Protein AF-A0AAW1LCF8-F1 (afdb_monomer_lite)

InterPro domains:
  IPR001574 Ribosome-inactivating protein [PF00161] (67-247)
  IPR001574 Ribosome-inactivating protein [PTHR33453] (48-246)
  IPR016138 Ribosome-inactivating protein, subdomain 1 [G3DSA:3.40.420.10] (56-232)
  IPR017988 Ribosome-inactivating protein conserved site [PS00275] (223-239)
  IPR017989 Ribosome-inactivating protein type 1/2 [PR00396] (69-82)
  IPR017989 Ribosome-inactivating protein type 1/2 [PR00396] (117-132)
  IPR017989 Ribosome-inactivating protein type 1/2 [PR00396] (188-202)
  IPR017989 Ribosome-inactivating protein type 1/2 [PR00396] (219-239)
  IPR036041 Ribosome-inactivating protein superfamily [SSF56371] (57-246)

Organism: Saponaria officinalis (NCBI:txid3572)

Structure (mmCIF, N/CA/C/O backbone):
data_AF-A0AAW1LCF8-F1
#
_entry.id   AF-A0AAW1LCF8-F1
#
loop_
_atom_site.group_PDB
_atom_site.id
_atom_site.type_symbol
_atom_site.label_atom_id
_atom_site.label_alt_id
_atom_site.label_comp_id
_atom_site.label_asym_id
_atom_site.label_entity_id
_atom_site.label_seq_id
_atom_site.pdbx_PDB_ins_code
_atom_site.Cartn_x
_atom_site.Cartn_y
_atom_site.Cartn_z
_atom_site.occupancy
_atom_site.B_iso_or_equiv
_atom_site.auth_seq_id
_atom_site.auth_comp_id
_atom_site.auth_asym_id
_atom_site.auth_atom_id
_atom_site.pdbx_PDB_model_num
ATOM 1 N N . MET A 1 1 ? 13.953 27.941 -2.186 1.00 34.72 1 MET A N 1
ATOM 2 C CA . MET A 1 1 ? 13.355 28.552 -3.386 1.00 34.72 1 MET A CA 1
ATOM 3 C C . MET A 1 1 ? 14.442 28.603 -4.447 1.00 34.72 1 MET A C 1
ATOM 5 O O . MET A 1 1 ? 15.554 28.959 -4.098 1.00 34.72 1 MET A O 1
ATOM 9 N N . GLU A 1 2 ? 14.108 28.145 -5.653 1.00 36.25 2 GLU A N 1
ATOM 10 C CA . GLU A 1 2 ? 14.824 28.312 -6.932 1.00 36.25 2 GLU A CA 1
ATOM 11 C C . GLU A 1 2 ? 16.287 27.862 -7.072 1.00 36.25 2 GLU A C 1
ATOM 13 O O . GLU A 1 2 ? 17.219 28.456 -6.551 1.00 36.25 2 GLU A O 1
ATOM 18 N N . SER A 1 3 ? 16.491 26.846 -7.917 1.00 35.66 3 SER A N 1
ATOM 19 C CA . SER A 1 3 ? 17.240 26.993 -9.177 1.00 35.66 3 SER A CA 1
ATOM 20 C C . SER A 1 3 ? 17.604 25.608 -9.706 1.00 35.66 3 SER A C 1
ATOM 22 O O . SER A 1 3 ? 18.525 24.966 -9.206 1.00 35.66 3 SER A O 1
ATOM 24 N N . ARG A 1 4 ? 16.853 25.123 -10.704 1.00 34.75 4 ARG A N 1
ATOM 25 C CA . ARG A 1 4 ? 17.293 24.067 -11.641 1.00 34.75 4 ARG A CA 1
ATOM 26 C C . ARG A 1 4 ? 16.387 23.996 -12.881 1.00 34.75 4 ARG A C 1
ATOM 28 O O . ARG A 1 4 ? 16.064 22.920 -13.371 1.00 34.75 4 ARG A O 1
ATOM 35 N N . THR A 1 5 ? 15.998 25.157 -13.411 1.00 36.03 5 THR A N 1
ATOM 36 C CA . THR A 1 5 ? 15.117 25.266 -14.593 1.00 36.03 5 THR A CA 1
ATOM 37 C C . THR A 1 5 ? 15.725 26.037 -15.767 1.00 36.03 5 THR A C 1
ATOM 39 O O . THR A 1 5 ? 15.047 26.222 -16.769 1.00 36.03 5 THR A O 1
ATOM 42 N N . HIS A 1 6 ? 17.008 26.419 -15.723 1.00 38.53 6 HIS A N 1
ATOM 43 C CA . HIS A 1 6 ? 17.612 27.238 -16.790 1.00 38.53 6 HIS A CA 1
ATOM 44 C C . HIS A 1 6 ? 18.503 26.517 -17.812 1.00 38.53 6 HIS A C 1
ATOM 46 O O . HIS A 1 6 ? 18.930 27.145 -18.773 1.00 38.53 6 HIS A O 1
ATOM 52 N N . TYR A 1 7 ? 18.724 25.203 -17.709 1.00 32.91 7 TYR A N 1
ATOM 53 C CA . TYR A 1 7 ? 19.622 24.514 -18.655 1.00 32.91 7 TYR A CA 1
ATOM 54 C C . TYR A 1 7 ? 18.955 23.929 -19.909 1.00 32.91 7 TYR A C 1
ATOM 56 O O . TYR A 1 7 ? 19.660 23.570 -20.847 1.00 32.91 7 TYR A O 1
ATOM 64 N N . LYS A 1 8 ? 17.617 23.848 -19.980 1.00 37.47 8 LYS A N 1
ATOM 65 C CA . LYS A 1 8 ? 16.932 23.222 -21.132 1.00 37.47 8 LYS A CA 1
ATOM 66 C C . LYS A 1 8 ? 16.503 24.194 -22.235 1.00 37.47 8 LYS A C 1
ATOM 68 O O . LYS A 1 8 ? 16.386 23.766 -23.376 1.00 37.47 8 LYS A O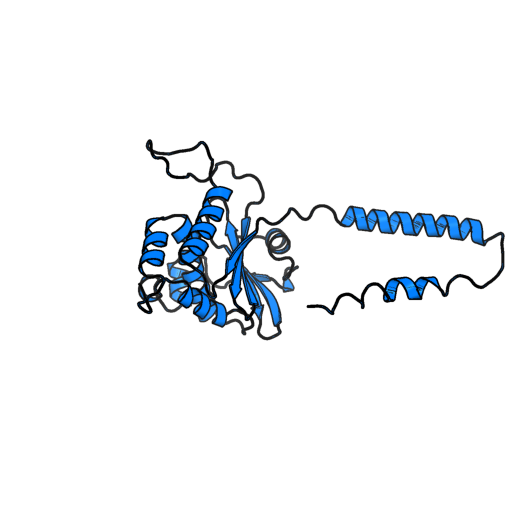 1
ATOM 73 N N . SER A 1 9 ? 16.357 25.488 -21.943 1.00 34.25 9 SER A N 1
ATOM 74 C CA . SER A 1 9 ? 15.994 26.483 -22.968 1.00 34.25 9 SER A CA 1
ATOM 75 C C . SER A 1 9 ? 17.192 27.045 -23.738 1.00 34.25 9 SER A C 1
ATOM 77 O O . SER A 1 9 ? 17.020 27.510 -24.859 1.00 34.25 9 SER A O 1
ATOM 79 N N . LEU A 1 10 ? 18.415 26.969 -23.195 1.00 32.44 10 LEU A N 1
ATOM 80 C CA . LEU A 1 10 ? 19.597 27.508 -23.883 1.00 32.44 10 LEU A CA 1
ATOM 81 C C . LEU A 1 10 ? 20.071 26.632 -25.053 1.00 32.44 10 LEU A C 1
ATOM 83 O O . LEU A 1 10 ? 20.583 27.155 -26.038 1.00 32.44 10 LEU A O 1
ATOM 87 N N . VAL A 1 11 ? 19.862 25.313 -24.986 1.00 35.50 11 VAL A N 1
ATOM 88 C CA . VAL A 1 11 ? 20.306 24.386 -26.044 1.00 35.50 11 VAL A CA 1
ATOM 89 C C . VAL A 1 11 ? 19.479 24.553 -27.326 1.00 35.50 11 VAL A C 1
ATOM 91 O O . VAL A 1 11 ? 19.993 24.336 -28.419 1.00 35.50 11 VAL A O 1
ATOM 94 N N . LEU A 1 12 ? 18.226 25.010 -27.213 1.00 35.22 12 LEU A N 1
ATOM 95 C CA . LEU A 1 12 ? 17.347 25.209 -28.367 1.00 35.22 12 LEU A CA 1
ATOM 96 C C . LEU A 1 12 ? 17.624 26.528 -29.112 1.00 35.22 12 LEU A C 1
ATOM 98 O O . LEU A 1 12 ? 17.416 26.600 -30.317 1.00 35.22 12 LEU A O 1
ATOM 102 N N . ILE A 1 13 ? 18.119 27.558 -28.417 1.00 39.41 13 ILE A N 1
ATOM 103 C CA . ILE A 1 13 ? 18.349 28.888 -29.009 1.00 39.41 13 ILE A CA 1
ATOM 104 C C . ILE A 1 13 ? 19.701 28.952 -29.737 1.00 39.41 13 ILE A C 1
ATOM 106 O O . ILE A 1 13 ? 19.796 29.567 -30.796 1.00 39.41 13 ILE A O 1
ATOM 110 N N . VAL A 1 14 ? 20.739 28.270 -29.240 1.00 34.34 14 VAL A N 1
ATOM 111 C CA . VAL A 1 14 ? 22.087 28.335 -29.845 1.00 34.34 14 VAL A CA 1
ATOM 112 C C . VAL A 1 14 ? 22.156 27.640 -31.214 1.00 34.34 14 VAL A C 1
ATOM 114 O O . VAL A 1 14 ? 22.934 28.055 -32.070 1.00 34.34 14 VAL A O 1
ATOM 117 N N . PHE A 1 15 ? 21.296 26.652 -31.481 1.00 33.31 15 PHE A N 1
ATOM 118 C CA . PHE A 1 15 ? 21.225 26.007 -32.799 1.00 33.31 15 PHE A CA 1
ATOM 119 C C . PHE A 1 15 ? 20.578 26.878 -33.890 1.00 33.31 15 PHE A C 1
ATOM 121 O O . PHE A 1 15 ? 20.750 26.586 -35.072 1.00 33.31 15 PHE A O 1
ATOM 128 N N . PHE A 1 16 ? 19.880 27.961 -33.528 1.00 37.75 16 PHE A N 1
ATOM 129 C CA . PHE A 1 16 ? 19.205 28.830 -34.498 1.00 37.75 16 PHE A CA 1
ATOM 130 C C . PHE A 1 16 ? 20.120 29.899 -35.121 1.00 37.75 16 PHE A C 1
ATOM 132 O O . PHE A 1 16 ? 19.841 30.361 -36.225 1.00 37.75 16 PHE A O 1
ATOM 139 N N . THR A 1 17 ? 21.241 30.266 -34.488 1.00 35.31 17 THR A N 1
ATOM 140 C CA . THR A 1 17 ? 22.069 31.405 -34.943 1.00 35.31 17 THR A CA 1
ATOM 141 C C . THR A 1 17 ? 23.118 31.047 -36.008 1.00 35.31 17 THR A C 1
ATOM 143 O O . THR A 1 17 ? 23.741 31.937 -36.578 1.00 35.31 17 THR A O 1
ATOM 146 N N . GLN A 1 18 ? 23.334 29.763 -36.317 1.00 35.03 18 GLN A N 1
ATOM 147 C CA . GLN A 1 18 ? 24.397 29.325 -37.243 1.00 35.03 18 GLN A CA 1
ATOM 148 C C . GLN A 1 18 ? 23.935 29.050 -38.688 1.00 35.03 18 GLN A C 1
ATOM 150 O O . GLN A 1 18 ? 24.774 28.789 -39.543 1.00 35.03 18 GLN A O 1
ATOM 155 N N . ILE A 1 19 ? 22.636 29.132 -39.006 1.00 44.34 19 ILE A N 1
ATOM 156 C CA . ILE A 1 19 ? 22.115 28.700 -40.326 1.00 44.34 19 ILE A CA 1
ATOM 157 C C . ILE A 1 19 ? 21.830 29.872 -41.291 1.00 44.34 19 ILE A C 1
ATOM 159 O O . ILE A 1 19 ? 21.487 29.665 -42.453 1.00 44.34 19 ILE A O 1
ATOM 163 N N . THR A 1 20 ? 22.050 31.125 -40.890 1.00 43.91 20 THR A N 1
ATOM 164 C CA . THR A 1 20 ? 21.809 32.287 -41.766 1.00 43.91 20 THR A CA 1
ATOM 165 C C . THR A 1 20 ? 23.094 33.010 -42.141 1.00 43.91 20 THR A C 1
ATOM 167 O O . THR A 1 20 ? 23.250 34.193 -41.856 1.00 43.91 20 THR A O 1
ATOM 170 N N . ASN A 1 21 ? 24.026 32.331 -42.809 1.00 45.19 21 ASN A N 1
ATOM 171 C CA . ASN A 1 21 ? 24.973 33.056 -43.653 1.00 45.19 21 ASN A CA 1
ATOM 172 C C . ASN A 1 21 ? 25.496 32.177 -44.789 1.00 45.19 21 ASN A C 1
ATOM 174 O O . ASN A 1 21 ? 26.352 31.327 -44.577 1.00 45.19 21 ASN A O 1
ATOM 178 N N . THR A 1 22 ? 24.912 32.339 -45.977 1.00 41.34 22 THR A N 1
ATOM 179 C CA . THR A 1 22 ? 25.542 32.195 -47.305 1.00 41.34 22 THR A CA 1
ATOM 180 C C . THR A 1 22 ? 24.466 32.322 -48.390 1.00 41.34 22 THR A C 1
ATOM 182 O O . THR A 1 22 ? 23.328 31.853 -48.266 1.00 41.34 22 THR A O 1
ATOM 185 N N . SER A 1 23 ? 24.816 33.057 -49.436 1.00 42.66 23 SER A N 1
ATOM 186 C CA . SER A 1 23 ? 23.976 33.576 -50.511 1.00 42.66 23 SER A CA 1
ATOM 187 C C . SER A 1 23 ? 23.877 32.607 -51.697 1.00 42.66 23 SER A C 1
ATOM 189 O O . SER A 1 23 ? 24.881 32.286 -52.319 1.00 42.66 23 SER A O 1
ATOM 191 N N . ASN A 1 24 ? 22.654 32.178 -52.039 1.00 41.28 24 ASN A N 1
ATOM 192 C CA . ASN A 1 24 ? 22.223 31.855 -53.411 1.00 41.28 24 ASN A CA 1
ATOM 193 C C . ASN A 1 24 ? 20.694 31.642 -53.435 1.00 41.28 24 ASN A C 1
ATOM 195 O O . ASN A 1 24 ? 20.171 30.785 -52.726 1.00 41.28 24 ASN A O 1
ATOM 199 N N . LEU A 1 25 ? 19.962 32.477 -54.182 1.00 48.16 25 LEU A N 1
ATOM 200 C CA . LEU A 1 25 ? 18.546 32.797 -53.910 1.00 48.16 25 LEU A CA 1
ATOM 201 C C . LEU A 1 25 ? 17.488 31.987 -54.687 1.00 48.16 25 LEU A C 1
ATOM 203 O O . LEU A 1 25 ? 16.308 32.145 -54.396 1.00 48.16 25 LEU A O 1
ATOM 207 N N . GLN A 1 26 ? 17.846 31.102 -55.625 1.00 46.56 26 GLN A N 1
ATOM 208 C CA . GLN A 1 26 ? 16.837 30.347 -56.401 1.00 46.56 26 GLN A CA 1
ATOM 209 C C . GLN A 1 26 ? 16.721 28.854 -56.059 1.00 46.56 26 GLN A C 1
ATOM 211 O O . GLN A 1 26 ? 15.630 28.301 -56.157 1.00 46.56 26 GLN A O 1
ATOM 216 N N . SER A 1 27 ? 17.781 28.197 -55.580 1.00 45.06 27 SER A N 1
ATOM 217 C CA . SER A 1 27 ? 17.693 26.814 -55.075 1.00 45.06 27 SER A CA 1
ATOM 218 C C . SER A 1 27 ? 17.241 26.741 -53.612 1.00 45.06 27 SER A C 1
ATOM 220 O O . SER A 1 27 ? 16.731 25.706 -53.185 1.00 45.06 27 SER A O 1
ATOM 222 N N . LYS A 1 28 ? 17.379 27.844 -52.860 1.00 46.09 28 LYS A N 1
ATOM 223 C CA . LYS A 1 28 ? 16.976 27.955 -51.453 1.00 46.09 28 LYS A CA 1
ATOM 224 C C . LYS A 1 28 ? 15.475 27.815 -51.251 1.00 46.09 28 LYS A C 1
ATOM 226 O O . LYS A 1 28 ? 15.081 27.043 -50.392 1.00 46.09 28 LYS A O 1
ATOM 231 N N . SER A 1 29 ? 14.633 28.464 -52.061 1.00 50.59 29 SER A N 1
ATOM 232 C CA . SER A 1 29 ? 13.188 28.480 -51.784 1.00 50.59 29 SER A CA 1
ATOM 233 C C . SER A 1 29 ? 12.566 27.083 -51.859 1.00 50.59 29 SER A C 1
ATOM 235 O O . SER A 1 29 ? 11.801 26.699 -50.980 1.00 50.59 29 SER A O 1
ATOM 237 N N . LEU A 1 30 ? 12.945 26.268 -52.848 1.00 47.31 30 LEU A N 1
ATOM 238 C CA . LEU A 1 30 ? 12.391 24.923 -53.013 1.00 47.31 30 LEU A CA 1
ATOM 239 C C . LEU A 1 30 ? 12.916 23.946 -51.947 1.00 47.31 30 LEU A C 1
ATOM 241 O O . LEU A 1 30 ? 12.184 23.057 -51.513 1.00 47.31 30 LEU A O 1
ATOM 245 N N . PHE A 1 31 ? 14.165 24.129 -51.505 1.00 50.00 31 PHE A N 1
ATOM 246 C CA . PHE A 1 31 ? 14.778 23.339 -50.435 1.00 50.00 31 PHE A CA 1
ATOM 247 C C . PHE A 1 31 ? 14.236 23.728 -49.055 1.00 50.00 31 PHE A C 1
ATOM 249 O O . PHE A 1 31 ? 13.884 22.851 -48.273 1.00 50.00 31 PHE A O 1
ATOM 256 N N . GLU A 1 32 ? 14.089 25.024 -48.781 1.00 52.47 32 GLU A N 1
ATOM 257 C CA . GLU A 1 32 ? 13.536 25.572 -47.538 1.00 52.47 32 GLU A CA 1
ATOM 258 C C . GLU A 1 32 ? 12.056 25.209 -47.389 1.00 52.47 32 GLU A C 1
ATOM 260 O O . GLU A 1 32 ? 11.653 24.735 -46.331 1.00 52.47 32 GLU A O 1
ATOM 265 N N . THR A 1 33 ? 11.259 25.300 -48.459 1.00 53.50 33 THR A N 1
ATOM 266 C CA . THR A 1 33 ? 9.834 24.920 -48.409 1.00 53.50 33 THR A CA 1
ATOM 267 C C . THR A 1 33 ? 9.665 23.419 -48.158 1.00 53.50 33 THR A C 1
ATOM 269 O O . THR A 1 33 ? 8.842 23.009 -47.337 1.00 53.50 33 THR A O 1
ATOM 272 N N . LYS A 1 34 ? 10.484 22.578 -48.810 1.00 54.75 34 LYS A N 1
ATOM 273 C CA . LYS A 1 34 ? 10.492 21.131 -48.552 1.00 54.75 34 LYS A CA 1
ATOM 274 C C . LYS A 1 34 ? 10.959 20.830 -47.127 1.00 54.75 34 LYS A C 1
ATOM 276 O O . LYS A 1 34 ? 10.297 20.071 -46.432 1.00 54.75 34 LYS A O 1
ATOM 281 N N . MET A 1 35 ? 12.037 21.452 -46.657 1.00 54.94 35 MET A N 1
ATOM 282 C CA . MET A 1 35 ? 12.594 21.228 -45.319 1.00 54.94 35 MET A CA 1
ATOM 283 C C . MET A 1 35 ? 11.634 21.661 -44.200 1.00 54.94 35 MET A C 1
ATOM 285 O O . MET A 1 35 ? 11.446 20.913 -43.243 1.00 54.94 35 MET A O 1
ATOM 289 N N . VAL A 1 36 ? 10.957 22.806 -44.341 1.00 58.75 36 VAL A N 1
ATOM 290 C CA . VAL A 1 36 ? 9.914 23.263 -43.404 1.00 58.75 36 VAL A CA 1
ATOM 291 C C . VAL A 1 36 ? 8.723 22.302 -43.403 1.00 58.75 36 VAL A C 1
ATOM 293 O O . VAL A 1 36 ? 8.197 21.982 -42.338 1.00 58.75 36 VAL A O 1
ATOM 296 N N . SER A 1 37 ? 8.337 21.765 -44.564 1.00 65.62 37 SER A N 1
ATOM 297 C CA . SER A 1 37 ? 7.277 20.755 -44.660 1.00 65.62 37 SER A CA 1
ATOM 298 C C . SER A 1 37 ? 7.664 19.447 -43.952 1.00 65.62 37 SER A C 1
ATOM 300 O O . SER A 1 37 ? 6.885 18.936 -43.150 1.00 65.62 37 SER A O 1
ATOM 302 N N . TRP A 1 38 ? 8.898 18.962 -44.134 1.00 65.62 38 TRP A N 1
ATOM 303 C CA . TRP A 1 38 ? 9.416 17.772 -43.443 1.00 65.62 38 TRP A CA 1
ATOM 304 C C . TRP A 1 38 ? 9.521 17.959 -41.924 1.00 65.62 38 TRP A C 1
ATOM 306 O O . TRP A 1 38 ? 9.106 17.080 -41.172 1.00 65.62 38 TRP A O 1
ATOM 316 N N . ILE A 1 39 ? 10.011 19.111 -41.458 1.00 68.81 39 ILE A N 1
ATOM 317 C CA . ILE A 1 39 ? 10.073 19.437 -40.024 1.00 68.81 39 ILE A CA 1
ATOM 318 C C . ILE A 1 39 ? 8.663 19.493 -39.428 1.00 68.81 39 ILE A C 1
ATOM 320 O O . ILE A 1 39 ? 8.426 18.935 -38.359 1.00 68.81 39 ILE A O 1
ATOM 324 N N . THR A 1 40 ? 7.710 20.098 -40.140 1.00 64.75 40 THR A N 1
ATOM 325 C CA . THR A 1 40 ? 6.311 20.158 -39.698 1.00 64.75 40 THR A CA 1
ATOM 326 C C . THR A 1 40 ? 5.713 18.759 -39.599 1.00 64.75 40 THR A C 1
ATOM 328 O O . THR A 1 40 ? 5.108 18.436 -38.583 1.00 64.75 40 THR A O 1
ATOM 331 N N . VAL A 1 41 ? 5.942 17.884 -40.584 1.00 69.00 41 VAL A N 1
ATOM 332 C CA . VAL A 1 41 ? 5.488 16.483 -40.537 1.00 69.00 41 VAL A CA 1
ATOM 333 C C . VAL A 1 41 ? 6.114 15.736 -39.361 1.00 69.00 41 VAL A C 1
ATOM 335 O O . VAL A 1 41 ? 5.387 15.070 -38.638 1.00 69.00 41 VAL A O 1
ATOM 338 N N . VAL A 1 42 ? 7.417 15.884 -39.106 1.00 69.31 42 VAL A N 1
ATOM 339 C CA . VAL A 1 42 ? 8.099 15.222 -37.978 1.00 69.31 42 VAL A CA 1
ATOM 340 C C . VAL A 1 42 ? 7.598 15.738 -36.627 1.00 69.31 42 VAL A C 1
ATOM 342 O O . VAL A 1 42 ? 7.369 14.937 -35.725 1.00 69.31 42 VAL A O 1
ATOM 345 N N . ILE A 1 43 ? 7.368 17.046 -36.481 1.00 66.50 43 ILE A N 1
ATOM 346 C CA . ILE A 1 43 ? 6.800 17.634 -35.259 1.00 66.50 43 ILE A CA 1
ATOM 347 C C . ILE A 1 43 ? 5.356 17.172 -35.068 1.00 66.50 43 ILE A C 1
ATOM 349 O O . ILE A 1 43 ? 4.989 16.767 -33.972 1.00 66.50 43 ILE A O 1
ATOM 353 N N . THR A 1 44 ? 4.546 17.161 -36.128 1.00 59.06 44 THR A N 1
ATOM 354 C CA . THR A 1 44 ? 3.158 16.685 -36.049 1.00 59.06 44 THR A CA 1
ATOM 355 C C . THR A 1 44 ? 3.127 15.188 -35.740 1.00 59.06 44 THR A C 1
ATOM 357 O O . THR A 1 44 ? 2.334 14.764 -34.913 1.00 59.06 44 THR A O 1
ATOM 360 N N . LEU A 1 45 ? 4.042 14.392 -36.303 1.00 53.97 45 LEU A N 1
ATOM 361 C CA . LEU A 1 45 ? 4.199 12.970 -35.992 1.00 53.97 45 LEU A CA 1
ATOM 362 C C . LEU A 1 45 ? 4.670 12.754 -34.545 1.00 53.97 45 LEU A C 1
ATOM 364 O O . LEU A 1 45 ? 4.171 11.850 -33.893 1.00 53.97 45 LEU A O 1
ATOM 368 N N . LEU A 1 46 ? 5.562 13.597 -34.011 1.00 56.97 46 LEU A N 1
ATOM 369 C CA . LEU A 1 46 ? 5.987 13.577 -32.603 1.00 56.97 46 LEU A CA 1
ATOM 370 C C . LEU A 1 46 ? 4.861 13.996 -31.644 1.00 56.97 46 LEU A C 1
ATOM 372 O O . LEU A 1 46 ? 4.746 13.420 -30.566 1.00 56.97 46 LEU A O 1
ATOM 376 N N . ILE A 1 47 ? 4.016 14.954 -32.035 1.00 55.56 47 ILE A N 1
ATOM 377 C CA . ILE A 1 47 ? 2.830 15.382 -31.274 1.00 55.56 47 ILE A CA 1
ATOM 378 C C . ILE A 1 47 ? 1.727 14.313 -31.346 1.00 55.56 47 ILE A C 1
ATOM 380 O O . ILE A 1 47 ? 1.072 14.038 -30.346 1.00 55.56 47 ILE A O 1
ATOM 384 N N . ILE A 1 48 ? 1.550 13.646 -32.491 1.00 49.34 48 ILE A N 1
ATOM 385 C CA . ILE A 1 48 ? 0.612 12.523 -32.649 1.00 49.34 48 ILE A CA 1
ATOM 386 C C . ILE A 1 48 ? 1.130 11.275 -31.909 1.00 49.34 48 ILE A C 1
ATOM 388 O O . ILE A 1 48 ? 0.331 10.568 -31.302 1.00 49.34 48 ILE A O 1
ATOM 392 N N . LEU A 1 49 ? 2.449 11.026 -31.865 1.00 42.94 49 LEU A N 1
ATOM 393 C CA . LEU A 1 49 ? 3.056 9.960 -31.048 1.00 42.94 49 LEU A CA 1
ATOM 394 C C . LEU A 1 49 ? 3.016 10.245 -29.539 1.00 42.94 49 LEU A C 1
ATOM 396 O O . LEU A 1 49 ? 3.214 9.322 -28.751 1.00 42.94 49 LEU A O 1
ATOM 400 N N . GLN A 1 50 ? 2.710 11.474 -29.111 1.00 46.59 50 GLN A N 1
ATOM 401 C CA . GLN A 1 50 ? 2.346 11.762 -27.717 1.00 46.59 50 GLN A CA 1
ATOM 402 C C . GLN A 1 50 ? 0.917 11.283 -27.377 1.00 46.59 50 GLN A C 1
ATOM 404 O O . GLN A 1 50 ? 0.350 11.688 -26.359 1.00 46.59 50 GLN A O 1
ATOM 409 N N . SER A 1 51 ? 0.329 10.397 -28.195 1.00 44.31 51 SER A N 1
ATOM 410 C CA . SER A 1 51 ? -0.992 9.813 -27.985 1.00 44.31 51 SER A CA 1
ATOM 411 C C . SER A 1 51 ? -1.119 9.125 -26.620 1.00 44.31 51 SER A C 1
ATOM 413 O O . SER A 1 51 ? -0.571 8.050 -26.370 1.00 44.31 51 SER A O 1
ATOM 415 N N . THR A 1 52 ? -1.929 9.764 -25.776 1.00 44.09 52 THR A N 1
ATOM 416 C CA . THR A 1 52 ? -2.799 9.175 -24.752 1.00 44.09 52 THR A CA 1
ATOM 417 C C . THR A 1 52 ? -2.115 8.309 -23.695 1.00 44.09 52 THR A C 1
ATOM 419 O O . THR A 1 52 ? -2.462 7.140 -23.511 1.00 44.09 52 THR A O 1
ATOM 422 N N . ALA A 1 53 ? -1.217 8.895 -22.901 1.00 50.25 53 ALA A N 1
ATOM 423 C CA . ALA A 1 53 ? -1.036 8.381 -21.548 1.00 50.25 53 ALA A CA 1
ATOM 424 C C . ALA A 1 53 ? -2.381 8.548 -20.819 1.00 50.25 53 ALA A C 1
ATOM 426 O O . ALA A 1 53 ? -2.771 9.660 -20.468 1.00 50.25 53 ALA A O 1
ATOM 427 N N . SER A 1 54 ? -3.131 7.454 -20.654 1.00 55.50 54 SER A N 1
ATOM 428 C CA . SER A 1 54 ? -4.279 7.453 -19.747 1.00 55.50 54 SER A CA 1
ATOM 429 C C . SER A 1 54 ? -3.777 7.935 -18.391 1.00 55.50 54 SER A C 1
ATOM 431 O O . SER A 1 54 ? -2.823 7.362 -17.861 1.00 55.50 54 SER A O 1
ATOM 433 N N . ALA A 1 55 ? -4.364 9.011 -17.866 1.00 70.88 55 ALA A N 1
ATOM 434 C CA . ALA A 1 55 ? -3.958 9.557 -16.581 1.00 70.88 55 ALA A CA 1
ATOM 435 C C . ALA A 1 55 ? -4.042 8.448 -15.521 1.00 70.88 55 ALA A C 1
ATOM 437 O O . ALA A 1 55 ? -5.096 7.843 -15.317 1.00 70.88 55 ALA A O 1
ATOM 438 N N . VAL A 1 56 ? -2.914 8.144 -14.881 1.00 88.44 56 VAL A N 1
ATOM 439 C CA . VAL A 1 56 ? -2.863 7.162 -13.798 1.00 88.44 56 VAL A CA 1
ATOM 440 C C . VAL A 1 56 ? -3.566 7.757 -12.586 1.00 88.44 56 VAL A C 1
ATOM 442 O O . VAL A 1 56 ? -3.125 8.774 -12.048 1.00 88.44 56 VAL A O 1
ATOM 445 N N . ILE A 1 57 ? -4.636 7.107 -12.128 1.00 95.56 57 ILE A N 1
ATOM 446 C CA . ILE A 1 57 ? -5.279 7.458 -10.859 1.00 95.56 57 ILE A CA 1
ATOM 447 C C . ILE A 1 57 ? -4.258 7.222 -9.748 1.00 95.56 57 ILE A C 1
ATOM 449 O O . ILE A 1 57 ? -3.792 6.095 -9.574 1.00 95.56 57 ILE A O 1
ATOM 453 N N . THR A 1 58 ? -3.898 8.282 -9.025 1.00 97.88 58 THR A N 1
ATOM 454 C CA . THR A 1 58 ? -2.848 8.242 -8.004 1.00 97.88 58 THR A CA 1
ATOM 455 C C . THR A 1 58 ? -3.356 8.821 -6.691 1.00 97.88 58 THR A C 1
ATOM 457 O O . THR A 1 58 ? -3.810 9.963 -6.650 1.00 97.88 58 THR A O 1
ATOM 460 N N . TYR A 1 59 ? -3.215 8.054 -5.613 1.00 98.50 59 TYR A N 1
ATOM 461 C CA . TYR A 1 59 ? -3.453 8.496 -4.238 1.00 98.50 59 TYR A CA 1
ATOM 462 C C . TYR A 1 59 ? -2.155 8.461 -3.448 1.00 98.50 59 TYR A C 1
ATOM 464 O O . TYR A 1 59 ? -1.240 7.711 -3.779 1.00 98.50 59 TYR A O 1
ATOM 472 N N . GLN A 1 60 ? -2.043 9.289 -2.415 1.00 98.31 60 GLN A N 1
ATOM 473 C CA . GLN A 1 60 ? -0.774 9.472 -1.720 1.00 98.31 60 GLN A CA 1
ATOM 474 C C . GLN A 1 60 ? -0.972 9.435 -0.214 1.00 98.31 60 GLN A C 1
ATOM 476 O O . GLN A 1 60 ? -1.899 10.047 0.314 1.00 98.31 60 GLN A O 1
ATOM 481 N N . LEU A 1 61 ? -0.044 8.771 0.465 1.00 98.38 61 LEU A N 1
ATOM 482 C CA . LEU A 1 61 ? 0.064 8.781 1.911 1.00 98.38 61 LEU A CA 1
ATOM 483 C C . LEU A 1 61 ? 1.490 9.184 2.283 1.00 98.38 61 LEU A C 1
ATOM 485 O O . LEU A 1 61 ? 2.454 8.470 2.002 1.00 98.38 61 LEU A O 1
ATOM 489 N N . ASN A 1 62 ? 1.632 10.342 2.922 1.00 97.19 62 ASN A N 1
ATOM 490 C CA . ASN A 1 62 ? 2.871 10.668 3.615 1.00 97.19 62 ASN A CA 1
ATOM 491 C C . ASN A 1 62 ? 2.914 9.842 4.900 1.00 97.19 62 ASN A C 1
ATOM 493 O O . ASN A 1 62 ? 1.945 9.887 5.649 1.00 97.19 62 ASN A O 1
ATOM 497 N N . LEU A 1 63 ? 3.994 9.093 5.127 1.00 95.38 63 LEU A N 1
ATOM 498 C CA . LEU A 1 63 ? 4.218 8.259 6.313 1.00 95.38 63 LEU A CA 1
ATOM 499 C C . LEU A 1 63 ? 5.008 8.989 7.414 1.00 95.38 63 LEU A C 1
ATOM 501 O O . LEU A 1 63 ? 5.216 8.442 8.495 1.00 95.38 63 LEU A O 1
ATOM 505 N N . GLN A 1 64 ? 5.485 10.207 7.142 1.00 90.44 64 GLN A N 1
ATOM 506 C CA . GLN A 1 64 ? 6.180 11.044 8.116 1.00 90.44 64 GLN A CA 1
ATOM 507 C C . GLN A 1 64 ? 5.283 12.180 8.587 1.00 90.44 64 GLN A C 1
ATOM 509 O O . GLN A 1 64 ? 4.791 12.968 7.781 1.00 90.44 64 GLN A O 1
ATOM 514 N N . GLY A 1 65 ? 5.091 12.270 9.904 1.00 89.06 65 GLY A N 1
ATOM 515 C CA . GLY A 1 65 ? 4.185 13.254 10.498 1.00 89.06 65 GLY A CA 1
ATOM 516 C C . GLY A 1 65 ? 2.72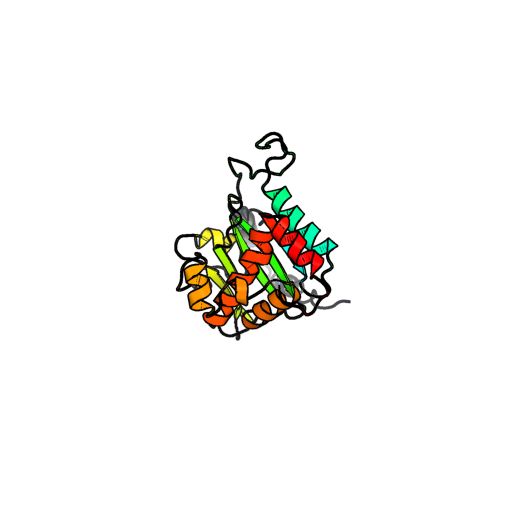4 13.053 10.089 1.00 89.06 65 GLY A C 1
ATOM 517 O O . GLY A 1 65 ? 1.939 13.993 10.183 1.00 89.06 65 GLY A O 1
ATOM 518 N N . THR A 1 66 ? 2.368 11.856 9.607 1.00 94.19 66 THR A N 1
ATOM 519 C CA . THR A 1 66 ? 0.988 11.493 9.282 1.00 94.19 66 THR A CA 1
ATOM 520 C C . THR A 1 66 ? 0.119 11.700 10.506 1.00 94.19 66 THR A C 1
ATOM 522 O O . THR A 1 66 ? 0.515 11.318 11.601 1.00 94.19 66 THR A O 1
ATOM 525 N N . THR A 1 67 ? -1.076 12.246 10.330 1.00 96.00 67 THR A N 1
ATOM 526 C CA . THR A 1 67 ? -2.089 12.301 11.388 1.00 96.00 67 THR A CA 1
ATOM 527 C C . THR A 1 67 ? -3.155 11.229 11.173 1.00 96.00 67 THR A C 1
ATOM 529 O O . THR A 1 67 ? -3.363 10.761 10.049 1.00 96.00 67 THR A O 1
ATOM 532 N N . LYS A 1 68 ? -3.897 10.894 12.236 1.00 96.94 68 LYS A N 1
ATOM 533 C CA . LYS A 1 68 ? -5.101 10.045 12.167 1.00 96.94 68 LYS A CA 1
ATOM 534 C C . LYS A 1 68 ? -6.033 10.472 11.024 1.00 96.94 68 LYS A C 1
ATOM 536 O O . LYS A 1 68 ? -6.408 9.663 10.181 1.00 96.94 68 LYS A O 1
ATOM 541 N N . ALA A 1 69 ? -6.316 11.774 10.936 1.00 97.62 69 ALA A N 1
ATOM 542 C CA . ALA A 1 69 ? -7.185 12.346 9.909 1.00 97.62 69 ALA A CA 1
ATOM 543 C C . ALA A 1 69 ? -6.641 12.161 8.482 1.00 97.62 69 ALA A C 1
ATOM 545 O O . ALA A 1 69 ? -7.410 11.866 7.566 1.00 97.62 69 ALA A O 1
ATOM 546 N N . GLN A 1 70 ? -5.328 12.307 8.275 1.00 98.00 70 GLN A N 1
ATOM 547 C CA . GLN A 1 70 ? -4.707 12.096 6.964 1.00 98.00 70 GLN A CA 1
ATOM 548 C C . GLN A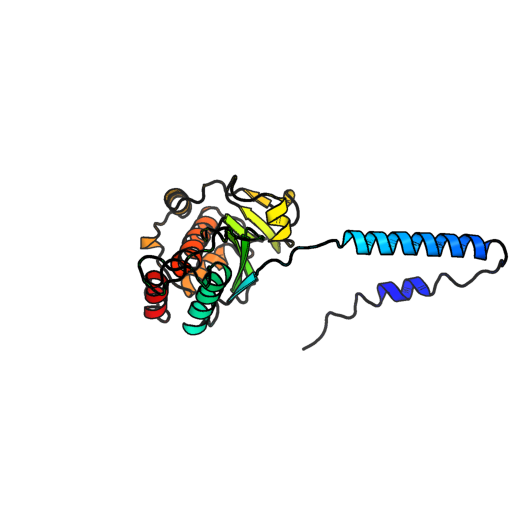 1 70 ? -4.781 10.630 6.531 1.00 98.00 70 GLN A C 1
ATOM 550 O O . GLN A 1 70 ? -5.099 10.358 5.374 1.00 98.00 70 GLN A O 1
ATOM 555 N N . TYR A 1 71 ? -4.550 9.693 7.454 1.00 98.50 71 TYR A N 1
ATOM 556 C CA . TYR A 1 71 ? -4.671 8.263 7.172 1.00 98.50 71 TYR A CA 1
ATOM 557 C C . TYR A 1 71 ? -6.114 7.869 6.819 1.00 98.50 71 TYR A C 1
ATOM 559 O O . TYR A 1 71 ? -6.344 7.263 5.771 1.00 98.50 71 TYR A O 1
ATOM 567 N N . SER A 1 72 ? -7.101 8.306 7.609 1.00 98.50 72 SER A N 1
ATOM 568 C CA . SER A 1 72 ? -8.521 8.078 7.302 1.00 98.50 72 SER A CA 1
ATOM 569 C C . SER A 1 72 ? -8.955 8.707 5.981 1.00 98.50 72 SER A C 1
ATOM 571 O O . SER A 1 72 ? -9.680 8.089 5.202 1.00 98.50 72 SER A O 1
ATOM 573 N N . THR A 1 73 ? -8.490 9.927 5.691 1.00 98.69 73 THR A N 1
ATOM 574 C CA . THR A 1 73 ? -8.788 10.610 4.423 1.00 98.69 73 THR A CA 1
ATOM 575 C C . THR A 1 73 ? -8.235 9.826 3.239 1.00 98.69 73 THR A C 1
ATOM 577 O O . THR A 1 73 ? -8.949 9.619 2.261 1.00 98.69 73 THR A O 1
ATOM 580 N N . PHE A 1 74 ? -6.998 9.338 3.341 1.00 98.75 74 PHE A N 1
ATOM 581 C CA . PHE A 1 74 ? -6.380 8.500 2.318 1.00 98.75 74 PHE A CA 1
ATOM 582 C C . PHE A 1 74 ? -7.185 7.213 2.060 1.00 98.75 74 PHE A C 1
ATOM 584 O O . PHE A 1 74 ? -7.516 6.912 0.913 1.00 98.75 74 PHE A O 1
ATOM 591 N N . LEU A 1 75 ? -7.582 6.480 3.107 1.00 98.81 75 LEU A N 1
ATOM 592 C CA . LEU A 1 75 ? -8.397 5.268 2.939 1.00 98.81 75 LEU A CA 1
ATOM 593 C C . LEU A 1 75 ? -9.784 5.578 2.367 1.00 98.81 75 LEU A C 1
ATOM 595 O O . LEU A 1 75 ? -10.289 4.841 1.518 1.00 98.81 75 LEU A O 1
ATOM 599 N N . LYS A 1 76 ? -10.398 6.690 2.787 1.00 98.62 76 LYS A N 1
ATOM 600 C CA . LYS A 1 76 ? -11.675 7.155 2.236 1.00 98.62 76 LYS A CA 1
ATOM 601 C C . LYS A 1 76 ? -11.565 7.473 0.744 1.00 98.62 76 LYS A C 1
ATOM 603 O O . LYS A 1 76 ? -12.456 7.084 -0.002 1.00 98.62 76 LYS A O 1
ATOM 608 N N . GLN A 1 77 ? -10.477 8.104 0.302 1.00 98.56 77 GLN A N 1
ATOM 609 C CA . GLN A 1 77 ? -10.228 8.365 -1.118 1.00 98.56 77 GLN A CA 1
ATOM 610 C C . GLN A 1 77 ? -10.179 7.070 -1.941 1.00 98.56 77 GLN A C 1
ATOM 612 O O . GLN A 1 77 ? -10.800 7.006 -2.999 1.00 98.56 77 GLN A O 1
ATOM 617 N N . LEU A 1 78 ? -9.522 6.019 -1.431 1.00 98.50 78 LEU A N 1
ATOM 618 C CA . LEU A 1 78 ? -9.504 4.710 -2.095 1.00 98.50 78 LEU A CA 1
ATOM 619 C C . LEU A 1 78 ? -10.901 4.088 -2.194 1.00 98.50 78 LEU A C 1
ATOM 621 O O . LEU A 1 78 ? -11.260 3.554 -3.240 1.00 98.50 78 LEU A O 1
ATOM 625 N N . ARG A 1 79 ? -11.700 4.164 -1.121 1.00 98.56 79 ARG A N 1
ATOM 626 C CA . ARG A 1 79 ? -13.083 3.655 -1.116 1.00 98.56 79 ARG A CA 1
ATOM 627 C C . ARG A 1 79 ? -13.971 4.433 -2.085 1.00 98.56 79 ARG A C 1
ATOM 629 O O . ARG A 1 79 ? -14.739 3.827 -2.824 1.00 98.56 79 ARG A O 1
ATOM 636 N N . ASP A 1 80 ? -13.859 5.758 -2.092 1.00 98.12 80 ASP A N 1
ATOM 637 C CA . ASP A 1 80 ? -14.670 6.633 -2.938 1.00 98.12 80 ASP A CA 1
ATOM 638 C C . ASP A 1 80 ? -14.345 6.486 -4.433 1.00 98.12 80 ASP A C 1
ATOM 640 O O . ASP A 1 80 ? -15.254 6.622 -5.249 1.00 98.12 80 ASP A O 1
ATOM 644 N N . ASP A 1 81 ? -13.099 6.157 -4.797 1.00 97.50 81 ASP A N 1
ATOM 645 C CA . ASP A 1 81 ? -12.708 5.893 -6.193 1.00 97.50 81 ASP A CA 1
ATOM 646 C C . ASP A 1 81 ? -13.410 4.668 -6.789 1.00 97.50 81 ASP A C 1
ATOM 648 O O . ASP A 1 81 ? -13.776 4.647 -7.968 1.00 97.50 81 ASP A O 1
ATOM 652 N N . ILE A 1 82 ? -13.556 3.621 -5.975 1.00 97.50 82 ILE A N 1
ATOM 653 C CA . ILE A 1 82 ? -13.987 2.306 -6.454 1.00 97.50 82 ILE A CA 1
ATOM 654 C C . ILE A 1 82 ? -15.450 2.004 -6.148 1.00 97.50 82 ILE A C 1
ATOM 656 O O . ILE A 1 82 ? -15.976 1.022 -6.678 1.00 97.50 82 ILE A O 1
ATOM 660 N N . LYS A 1 83 ? -16.109 2.789 -5.287 1.00 97.88 83 LYS A N 1
ATOM 661 C CA . LYS A 1 83 ? -17.500 2.530 -4.915 1.00 97.88 83 LYS A CA 1
ATOM 662 C C . LYS A 1 83 ? -18.461 2.824 -6.062 1.00 97.88 83 LYS A C 1
ATOM 664 O O . LYS A 1 83 ? -18.266 3.735 -6.871 1.00 97.88 83 LYS A O 1
ATOM 669 N N . ASP A 1 84 ? -19.559 2.091 -6.080 1.00 97.69 84 ASP A N 1
ATOM 670 C CA . ASP A 1 84 ? -20.771 2.588 -6.704 1.00 97.69 84 ASP A CA 1
ATOM 671 C C . ASP A 1 84 ? -21.496 3.487 -5.688 1.00 97.69 84 ASP A C 1
ATOM 673 O O . ASP A 1 84 ? -21.779 3.028 -4.582 1.00 97.69 84 ASP A O 1
ATOM 677 N N . PRO A 1 85 ? -21.757 4.767 -6.006 1.00 95.94 85 PRO A N 1
ATOM 678 C CA . PRO A 1 85 ? -22.400 5.680 -5.066 1.00 95.94 85 PRO A CA 1
ATOM 679 C C . PRO A 1 85 ? -23.856 5.314 -4.753 1.00 95.94 85 PRO A C 1
ATOM 681 O O . PRO A 1 85 ? -24.389 5.857 -3.793 1.00 95.94 85 PRO A O 1
ATOM 684 N N . ASN A 1 86 ? -24.483 4.437 -5.544 1.00 96.44 86 ASN A N 1
ATOM 685 C CA . ASN A 1 86 ? -25.897 4.084 -5.415 1.00 96.44 86 ASN A CA 1
ATOM 686 C C . ASN A 1 86 ? -26.115 2.627 -4.976 1.00 96.44 86 ASN A C 1
ATOM 688 O O . ASN A 1 86 ? -27.256 2.225 -4.750 1.00 96.44 86 ASN A O 1
ATOM 692 N N . LEU A 1 87 ? -25.055 1.812 -4.906 1.00 97.44 87 LEU A N 1
ATOM 693 C CA . LEU A 1 87 ? -25.165 0.401 -4.546 1.00 97.44 87 LEU A CA 1
ATOM 694 C C . LEU A 1 87 ? -24.867 0.188 -3.070 1.00 97.44 87 LEU A C 1
ATOM 696 O O . LEU A 1 87 ? -23.777 0.484 -2.581 1.00 97.44 87 LEU A O 1
ATOM 700 N N . HIS A 1 88 ? -25.814 -0.464 -2.415 1.00 96.94 88 HIS A N 1
ATOM 701 C CA . HIS A 1 88 ? -25.721 -0.875 -1.030 1.00 96.94 88 HIS A CA 1
ATOM 702 C C . HIS A 1 88 ? -26.239 -2.305 -0.873 1.00 96.94 88 HIS A C 1
ATOM 704 O O . HIS A 1 88 ? -27.134 -2.736 -1.602 1.00 96.94 88 HIS A O 1
ATOM 710 N N . TYR A 1 89 ? -25.689 -3.048 0.087 1.00 97.38 89 TYR A N 1
ATOM 711 C CA . TYR A 1 89 ? -26.131 -4.407 0.402 1.00 97.38 89 TYR A CA 1
ATOM 712 C C . TYR A 1 89 ? -26.743 -4.486 1.799 1.00 97.38 89 TYR A C 1
ATOM 714 O O . TYR A 1 89 ? -26.311 -3.796 2.723 1.00 97.38 89 TYR A O 1
ATOM 722 N N . GLY A 1 90 ? -27.758 -5.345 1.942 1.00 96.94 90 GLY A N 1
ATOM 723 C CA . GLY A 1 90 ? -28.374 -5.666 3.232 1.00 96.94 90 GLY A CA 1
ATOM 724 C C . GLY A 1 90 ? -29.059 -4.491 3.936 1.00 96.94 90 GLY A C 1
ATOM 725 O O . GLY A 1 90 ? -29.177 -4.527 5.154 1.00 96.94 90 GLY A O 1
ATOM 726 N N . GLY A 1 91 ? -29.466 -3.446 3.204 1.00 95.12 91 GLY A N 1
ATOM 727 C CA . GLY A 1 91 ? -30.092 -2.253 3.789 1.00 95.12 91 GLY A CA 1
ATOM 728 C C . GLY A 1 91 ? -29.140 -1.387 4.623 1.00 95.12 91 GLY A C 1
ATOM 729 O O . GLY A 1 91 ? -29.589 -0.694 5.527 1.00 95.12 91 GLY A O 1
ATOM 730 N N . THR A 1 92 ? -27.834 -1.462 4.359 1.00 97.31 92 THR A N 1
ATOM 731 C CA . THR A 1 92 ? -26.805 -0.659 5.041 1.00 97.31 92 THR A CA 1
ATOM 732 C C . THR A 1 92 ? -26.382 0.542 4.198 1.00 97.31 92 THR A C 1
ATOM 734 O O . THR A 1 92 ? -26.562 0.524 2.989 1.00 97.31 92 THR A O 1
ATOM 737 N N . ASP A 1 93 ? -25.709 1.526 4.796 1.00 95.62 93 ASP A N 1
ATOM 738 C CA . ASP A 1 93 ? -25.083 2.640 4.057 1.00 95.62 93 ASP A CA 1
ATOM 739 C C . ASP A 1 93 ? -23.608 2.366 3.698 1.00 95.62 93 ASP A C 1
ATOM 741 O O . ASP A 1 93 ? -22.841 3.270 3.352 1.00 95.62 93 ASP A O 1
ATOM 745 N N . LEU A 1 94 ? -23.162 1.109 3.809 1.00 97.00 94 LEU A N 1
ATOM 746 C CA . LEU A 1 94 ? -21.771 0.745 3.550 1.00 97.00 94 LEU A CA 1
ATOM 747 C C . LEU A 1 94 ? -21.456 0.811 2.045 1.00 97.00 94 LEU A C 1
ATOM 749 O O . LEU A 1 94 ? -22.288 0.407 1.226 1.00 97.00 94 LEU A O 1
ATOM 753 N N . PRO A 1 95 ? -20.257 1.293 1.661 1.00 97.50 95 PRO A N 1
ATOM 754 C CA . PRO A 1 95 ? -19.868 1.386 0.260 1.00 97.50 95 PRO A CA 1
ATOM 755 C C . PRO A 1 95 ? -19.633 -0.002 -0.344 1.00 97.50 95 PRO A C 1
ATOM 757 O O . PRO A 1 95 ? -18.968 -0.850 0.253 1.00 97.50 95 PRO A O 1
ATOM 760 N N . VAL A 1 96 ? -20.110 -0.202 -1.573 1.00 98.25 96 VAL A N 1
ATOM 761 C CA . VAL A 1 96 ? -19.894 -1.427 -2.354 1.00 98.25 96 VAL A CA 1
ATOM 762 C C . VAL A 1 96 ? -19.056 -1.108 -3.590 1.00 98.25 96 VAL A C 1
ATOM 764 O O . VAL A 1 96 ? -19.301 -0.113 -4.270 1.00 98.25 96 VAL A O 1
ATOM 767 N N . ILE A 1 97 ? -18.063 -1.949 -3.901 1.00 97.94 97 ILE A N 1
ATOM 768 C CA . ILE A 1 97 ? -17.233 -1.794 -5.107 1.00 97.94 97 ILE A CA 1
ATOM 769 C C . ILE A 1 97 ? -18.119 -1.870 -6.358 1.00 97.94 97 ILE A C 1
ATOM 771 O O . ILE A 1 97 ? -18.893 -2.816 -6.524 1.00 97.94 97 ILE A O 1
ATOM 775 N N . ARG A 1 98 ? -17.961 -0.904 -7.267 1.00 97.19 98 ARG A N 1
ATOM 776 C CA . ARG A 1 98 ? -18.711 -0.831 -8.523 1.00 97.19 98 ARG A CA 1
ATOM 777 C C . ARG A 1 98 ? -18.451 -2.038 -9.419 1.00 97.19 98 ARG A C 1
ATOM 779 O O . ARG A 1 98 ? -17.312 -2.475 -9.605 1.00 97.19 98 ARG A O 1
ATOM 786 N N . ARG A 1 99 ? -19.515 -2.514 -10.069 1.00 95.25 99 ARG A N 1
ATOM 787 C CA . ARG A 1 99 ? -19.459 -3.491 -11.159 1.00 95.25 99 ARG A CA 1
ATOM 788 C C . ARG A 1 99 ? -20.373 -3.035 -12.312 1.00 95.25 99 ARG A C 1
ATOM 790 O O . ARG A 1 99 ? -21.554 -2.836 -12.056 1.00 95.25 99 ARG A O 1
ATOM 797 N N . PRO A 1 100 ? -19.877 -2.926 -13.562 1.00 93.62 100 PRO A N 1
ATOM 798 C CA . PRO A 1 100 ? -18.489 -3.126 -13.987 1.00 93.62 100 PRO A CA 1
ATOM 799 C C . PRO A 1 100 ? -17.561 -1.993 -13.519 1.00 93.62 100 PRO A C 1
ATOM 801 O O . PRO A 1 100 ? -17.973 -0.847 -13.365 1.00 93.62 100 PRO A O 1
ATOM 804 N N . MET A 1 101 ? -16.283 -2.318 -13.306 1.00 94.19 101 MET A N 1
ATOM 805 C CA . MET A 1 101 ? -15.258 -1.306 -13.052 1.00 94.19 101 MET A CA 1
ATOM 806 C C . MET A 1 101 ? -14.799 -0.717 -14.386 1.00 94.19 101 MET A C 1
ATOM 808 O O . MET A 1 101 ? -14.231 -1.430 -15.213 1.00 94.19 101 MET A O 1
ATOM 812 N N . ASN A 1 102 ? -15.031 0.578 -14.590 1.00 90.50 102 ASN A N 1
ATOM 813 C CA . ASN A 1 102 ? -14.538 1.280 -15.774 1.00 90.50 102 ASN A CA 1
ATOM 814 C C . ASN A 1 102 ? -13.002 1.354 -15.745 1.00 90.50 102 ASN A C 1
ATOM 816 O O . ASN A 1 102 ? -12.435 1.458 -14.653 1.00 90.50 102 ASN A O 1
ATOM 820 N N . PRO A 1 103 ? -12.316 1.352 -16.905 1.00 91.19 103 PRO A N 1
ATOM 821 C CA . PRO A 1 103 ? -10.888 1.642 -16.964 1.00 91.19 103 PRO A CA 1
ATOM 822 C C . PRO A 1 103 ? -10.524 2.939 -16.212 1.00 91.19 103 PRO A C 1
ATOM 824 O O . PRO A 1 103 ? -11.326 3.874 -16.198 1.00 91.19 103 PRO A O 1
ATOM 827 N N . PRO A 1 104 ? -9.325 3.017 -15.604 1.00 93.38 104 PRO A N 1
ATOM 828 C CA . PRO A 1 104 ? -8.266 2.002 -15.599 1.00 93.38 104 PRO A CA 1
ATOM 829 C C . PRO A 1 104 ? -8.558 0.826 -14.649 1.00 93.38 104 PRO A C 1
ATOM 831 O O . PRO A 1 104 ? -9.319 0.953 -13.697 1.00 93.38 104 PRO A O 1
ATOM 834 N N . ARG A 1 105 ? -7.936 -0.341 -14.885 1.00 94.69 105 ARG A N 1
ATOM 835 C CA . ARG A 1 105 ? -8.076 -1.534 -14.014 1.00 94.69 105 ARG A CA 1
ATOM 836 C C . ARG A 1 105 ? -7.351 -1.379 -12.669 1.00 94.69 105 ARG A C 1
ATOM 838 O O . ARG A 1 105 ? -7.745 -1.994 -11.676 1.00 94.69 105 ARG A O 1
ATOM 845 N N . PHE A 1 106 ? -6.301 -0.566 -12.648 1.00 97.19 106 PHE A N 1
ATOM 846 C CA . PHE A 1 106 ? -5.434 -0.361 -11.496 1.00 97.19 106 PHE A CA 1
ATOM 847 C C . PHE A 1 106 ? -5.344 1.120 -11.152 1.00 97.19 106 PHE A C 1
ATOM 849 O O . PHE A 1 106 ? -5.488 1.973 -12.029 1.00 97.19 106 PHE A O 1
ATOM 856 N N . LEU A 1 107 ? -5.063 1.395 -9.886 1.00 97.81 107 LEU A N 1
ATOM 857 C CA . LEU A 1 107 ? -4.634 2.699 -9.400 1.00 97.81 107 LEU A CA 1
ATOM 858 C C . LEU A 1 107 ? -3.230 2.588 -8.798 1.00 97.81 107 LEU A C 1
ATOM 860 O O . LEU A 1 107 ? -2.769 1.492 -8.456 1.00 97.81 107 LEU A O 1
ATOM 864 N N . ARG A 1 108 ? -2.565 3.732 -8.666 1.00 98.69 108 ARG A N 1
ATOM 865 C CA . ARG A 1 108 ? -1.267 3.887 -8.016 1.00 98.69 108 ARG A CA 1
ATOM 866 C C . ARG A 1 108 ? 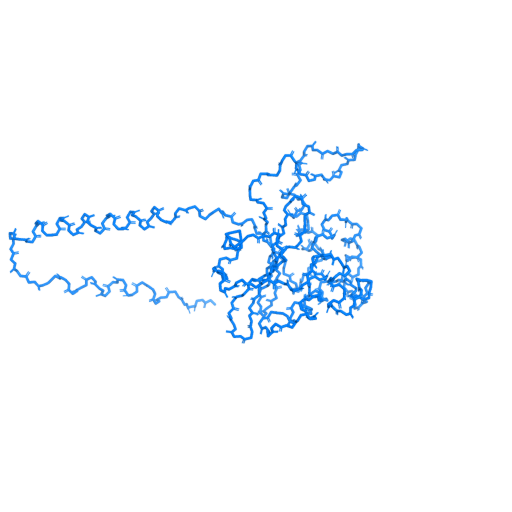-1.452 4.469 -6.617 1.00 98.69 108 ARG A C 1
ATOM 868 O O . ARG A 1 108 ? -2.202 5.424 -6.428 1.00 98.69 108 ARG A O 1
ATOM 875 N N . VAL A 1 109 ? -0.743 3.920 -5.639 1.00 98.88 109 VAL A N 1
ATOM 876 C CA . VAL A 1 109 ? -0.606 4.528 -4.307 1.00 98.88 109 VAL A CA 1
ATOM 877 C C . VAL A 1 109 ? 0.843 4.900 -4.078 1.00 98.88 109 VAL A C 1
ATOM 879 O O . VAL A 1 109 ? 1.686 4.014 -4.090 1.00 98.88 109 VAL A O 1
ATOM 882 N N . ASP A 1 110 ? 1.131 6.171 -3.817 1.00 98.75 110 ASP A N 1
ATOM 883 C CA . ASP A 1 110 ? 2.462 6.630 -3.423 1.00 98.75 110 ASP A CA 1
ATOM 884 C C . ASP A 1 110 ? 2.576 6.680 -1.895 1.00 98.75 110 ASP A C 1
ATOM 886 O O . ASP A 1 110 ? 1.914 7.486 -1.234 1.00 98.75 110 ASP A O 1
ATOM 890 N N . LEU A 1 111 ? 3.472 5.872 -1.335 1.00 98.75 111 LEU A N 1
ATOM 891 C CA . LEU A 1 111 ? 3.892 5.957 0.059 1.00 98.75 111 LEU A CA 1
ATOM 892 C C . LEU A 1 111 ? 5.143 6.831 0.144 1.00 98.75 111 LEU A C 1
ATOM 894 O O . LEU A 1 111 ? 6.156 6.537 -0.498 1.00 98.75 111 LEU A O 1
ATOM 898 N N . LYS A 1 112 ? 5.077 7.925 0.907 1.00 98.12 112 LYS A N 1
ATOM 899 C CA . LYS A 1 112 ? 6.129 8.950 0.938 1.00 98.12 112 LYS A CA 1
ATOM 900 C C . LYS A 1 112 ? 6.817 9.032 2.293 1.00 98.12 112 LYS A C 1
ATOM 902 O O . LYS A 1 112 ? 6.169 9.063 3.332 1.00 98.12 112 LYS A O 1
ATOM 907 N N . VAL A 1 113 ? 8.138 9.146 2.248 1.00 94.88 113 VAL A N 1
ATOM 908 C CA . VAL A 1 113 ? 9.010 9.547 3.359 1.00 94.88 113 VAL A CA 1
ATOM 909 C C . VAL A 1 113 ? 10.036 10.555 2.827 1.00 94.88 113 VAL A C 1
ATOM 911 O O . VAL A 1 113 ? 10.208 10.682 1.616 1.00 94.88 113 VAL A O 1
ATOM 914 N N . THR A 1 114 ? 10.779 11.241 3.698 1.00 91.75 114 THR A N 1
ATOM 915 C CA . THR A 1 114 ? 11.826 12.204 3.289 1.00 91.75 114 THR A CA 1
ATOM 916 C C . THR A 1 114 ? 12.859 11.568 2.352 1.00 91.75 114 THR A C 1
ATOM 918 O O . THR A 1 114 ? 13.302 12.197 1.398 1.00 91.75 114 THR A O 1
ATOM 921 N N . ALA A 1 115 ? 13.215 10.301 2.584 1.00 91.69 115 ALA A N 1
ATOM 922 C CA . ALA A 1 115 ? 14.191 9.577 1.768 1.00 91.69 115 ALA A CA 1
ATOM 923 C C . ALA A 1 115 ? 13.682 9.194 0.361 1.00 91.69 115 ALA A C 1
ATOM 925 O O . ALA A 1 115 ? 14.480 8.807 -0.490 1.00 91.69 115 ALA A O 1
ATOM 926 N N . GLY A 1 116 ? 12.372 9.265 0.095 1.00 95.06 116 GLY A N 1
ATOM 927 C CA . GLY A 1 116 ? 11.812 8.972 -1.223 1.00 95.06 116 GLY A CA 1
ATOM 928 C C . GLY A 1 116 ? 10.396 8.402 -1.194 1.00 95.06 116 GLY A C 1
ATOM 929 O O . GLY A 1 116 ? 9.676 8.469 -0.199 1.00 95.06 116 GLY A O 1
ATOM 930 N N . THR A 1 117 ? 9.991 7.837 -2.327 1.00 98.25 117 THR A N 1
ATOM 931 C CA . THR A 1 117 ? 8.645 7.305 -2.547 1.00 98.25 117 THR A CA 1
ATOM 932 C C . THR A 1 117 ? 8.723 5.862 -3.016 1.00 98.25 117 THR A C 1
ATOM 934 O O . THR A 1 117 ? 9.520 5.537 -3.895 1.00 98.25 117 THR A O 1
ATOM 937 N N . VAL A 1 118 ? 7.869 5.021 -2.442 1.00 98.81 118 VAL A N 1
ATOM 938 C CA . VAL A 1 118 ? 7.600 3.657 -2.902 1.00 98.81 118 VAL A CA 1
ATOM 939 C C . VAL A 1 118 ? 6.146 3.629 -3.331 1.00 98.81 118 VAL A C 1
ATOM 941 O O . VAL A 1 118 ? 5.286 4.119 -2.603 1.00 98.81 118 VAL A O 1
ATOM 944 N N . SER A 1 119 ? 5.874 3.111 -4.524 1.00 98.88 119 SER A N 1
ATOM 945 C CA . SER A 1 119 ? 4.518 3.123 -5.085 1.00 98.88 119 SER A CA 1
ATOM 946 C C . SER A 1 119 ? 3.937 1.716 -5.147 1.00 98.88 119 SER A C 1
ATOM 948 O O . SER A 1 119 ? 4.684 0.771 -5.365 1.00 98.88 119 SER A O 1
ATOM 950 N N . LEU A 1 120 ? 2.628 1.561 -4.976 1.00 98.88 120 LEU A N 1
ATOM 951 C CA . LEU A 1 120 ? 1.905 0.290 -5.083 1.00 98.88 120 LEU A CA 1
ATOM 952 C C . LEU A 1 120 ? 0.980 0.316 -6.300 1.00 98.88 120 LEU A C 1
ATOM 954 O O . LEU A 1 120 ? 0.360 1.343 -6.577 1.00 98.88 120 LEU A O 1
ATOM 958 N N . ALA A 1 121 ? 0.842 -0.819 -6.983 1.00 98.69 121 ALA A N 1
ATOM 959 C CA . ALA A 1 121 ? -0.200 -1.050 -7.977 1.00 98.69 121 ALA A CA 1
ATOM 960 C C . ALA A 1 121 ? -1.352 -1.803 -7.311 1.00 98.69 121 ALA A C 1
ATOM 962 O O . ALA A 1 121 ? -1.169 -2.933 -6.848 1.00 98.69 121 ALA A O 1
ATOM 963 N N . ILE A 1 122 ? -2.530 -1.182 -7.274 1.00 98.50 122 ILE A N 1
ATOM 964 C CA . ILE A 1 122 ? -3.714 -1.731 -6.610 1.00 98.50 122 ILE A CA 1
ATOM 965 C C . ILE A 1 122 ? -4.802 -2.003 -7.642 1.00 98.50 122 ILE A C 1
ATOM 967 O O . ILE A 1 122 ? -5.180 -1.113 -8.405 1.00 98.50 122 ILE A O 1
ATOM 971 N N . GLN A 1 123 ? -5.337 -3.224 -7.662 1.00 97.88 123 GLN A N 1
ATOM 972 C CA . GLN A 1 123 ? -6.457 -3.584 -8.531 1.00 97.88 123 GLN A CA 1
ATOM 973 C C . GLN A 1 123 ? -7.775 -3.030 -7.988 1.00 97.88 123 GLN A C 1
ATOM 975 O O . GLN A 1 123 ? -8.201 -3.361 -6.887 1.00 97.88 123 GLN A O 1
ATOM 980 N N . ARG A 1 124 ? -8.475 -2.223 -8.788 1.00 97.94 124 ARG A N 1
ATOM 981 C CA . ARG A 1 124 ? -9.657 -1.468 -8.332 1.00 97.94 124 ARG A CA 1
ATOM 982 C C . ARG A 1 124 ? -10.873 -2.343 -8.031 1.00 97.94 124 ARG A C 1
ATOM 984 O O . ARG A 1 124 ? -11.698 -1.987 -7.203 1.00 97.94 124 ARG A O 1
ATOM 991 N N . THR A 1 125 ? -10.978 -3.518 -8.652 1.00 97.50 125 THR A N 1
ATOM 992 C CA . THR A 1 125 ? -12.128 -4.422 -8.459 1.00 97.50 125 THR A CA 1
ATOM 993 C C . THR A 1 125 ? -12.118 -5.160 -7.122 1.00 97.50 125 THR A C 1
ATOM 995 O O . THR A 1 125 ? -13.120 -5.773 -6.770 1.00 97.50 125 THR A O 1
ATOM 998 N N . ASN A 1 126 ? -10.980 -5.205 -6.426 1.00 96.94 126 ASN A N 1
ATOM 999 C CA . ASN A 1 126 ? -10.836 -5.986 -5.197 1.00 96.94 126 ASN A CA 1
ATOM 1000 C C . ASN A 1 126 ? -9.818 -5.416 -4.199 1.00 96.94 126 ASN A C 1
ATOM 1002 O O . ASN A 1 126 ? -9.659 -6.011 -3.141 1.00 96.94 126 ASN A O 1
ATOM 1006 N N . LEU A 1 127 ? -9.142 -4.304 -4.501 1.00 98.06 127 LEU A N 1
ATOM 1007 C CA . LEU A 1 127 ? -8.072 -3.668 -3.720 1.00 98.06 127 LEU A CA 1
ATOM 1008 C C . LEU A 1 127 ? -6.780 -4.488 -3.550 1.00 98.06 127 LEU A C 1
ATOM 1010 O O . LEU A 1 127 ? -5.963 -4.161 -2.699 1.00 98.06 127 LEU A O 1
ATOM 1014 N N . TYR A 1 128 ? -6.548 -5.553 -4.323 1.00 97.56 128 TYR A N 1
ATOM 1015 C CA . TYR A 1 128 ? -5.315 -6.341 -4.171 1.00 97.56 128 TYR A CA 1
ATOM 1016 C C . TYR A 1 128 ? -4.076 -5.541 -4.591 1.00 97.56 128 TYR A C 1
ATOM 1018 O O . TYR A 1 128 ? -4.093 -4.879 -5.629 1.00 97.56 128 TYR A O 1
ATOM 1026 N N . VAL A 1 129 ? -3.000 -5.641 -3.803 1.00 98.25 129 VAL A N 1
ATOM 1027 C CA . VAL A 1 129 ? -1.669 -5.124 -4.153 1.00 98.25 129 VAL A CA 1
ATOM 1028 C C . VAL A 1 129 ? -0.989 -6.143 -5.062 1.00 98.25 129 VAL A C 1
ATOM 1030 O O . VAL A 1 129 ? -0.764 -7.276 -4.648 1.00 98.25 129 VAL A O 1
ATOM 1033 N N . LEU A 1 130 ? -0.670 -5.751 -6.295 1.00 98.19 130 LEU A N 1
ATOM 1034 C CA . LEU A 1 130 ? -0.160 -6.677 -7.319 1.00 98.19 130 LEU A CA 1
ATOM 1035 C C . LEU A 1 130 ? 1.278 -6.394 -7.751 1.00 98.19 130 LEU A C 1
ATOM 1037 O O . LEU A 1 130 ? 1.936 -7.258 -8.329 1.00 98.19 130 LEU A O 1
ATOM 1041 N N . ALA A 1 131 ? 1.758 -5.183 -7.489 1.00 98.69 131 ALA A N 1
ATOM 1042 C CA . ALA A 1 131 ? 3.126 -4.780 -7.757 1.00 98.69 131 ALA A CA 1
ATOM 1043 C C . ALA A 1 131 ? 3.527 -3.606 -6.862 1.00 98.69 131 ALA A C 1
ATOM 1045 O O . ALA A 1 131 ? 2.665 -2.900 -6.328 1.00 98.69 131 ALA A O 1
ATOM 1046 N N . TYR A 1 132 ? 4.828 -3.361 -6.750 1.00 98.81 132 TYR A N 1
ATOM 1047 C CA . TYR A 1 132 ? 5.359 -2.135 -6.171 1.00 98.81 132 TYR A CA 1
ATOM 1048 C C . TYR A 1 132 ? 6.539 -1.587 -6.980 1.00 98.81 132 TYR A C 1
ATOM 1050 O O . TYR A 1 132 ? 7.225 -2.316 -7.692 1.00 98.81 132 TYR A O 1
ATOM 1058 N N . LEU A 1 133 ? 6.773 -0.286 -6.861 1.00 98.88 133 LEU A N 1
ATOM 1059 C CA . LEU A 1 133 ? 7.862 0.454 -7.484 1.00 98.88 133 LEU A CA 1
ATOM 1060 C C . LEU A 1 133 ? 8.761 1.019 -6.391 1.00 98.88 133 LEU A C 1
ATOM 1062 O O . LEU A 1 133 ? 8.288 1.751 -5.520 1.00 98.88 133 LEU A O 1
ATOM 1066 N N . ALA A 1 134 ? 10.057 0.740 -6.472 1.00 98.62 134 ALA A N 1
ATOM 1067 C CA . ALA A 1 134 ? 11.055 1.330 -5.589 1.00 98.62 134 ALA A CA 1
ATOM 1068 C C . ALA A 1 134 ? 12.354 1.610 -6.345 1.00 98.62 134 ALA A C 1
ATOM 1070 O O . ALA A 1 134 ? 12.615 1.050 -7.413 1.00 98.62 134 ALA A O 1
ATOM 1071 N N . LYS A 1 135 ? 13.193 2.469 -5.769 1.00 98.12 135 LYS A N 1
ATOM 1072 C CA . LYS A 1 135 ? 14.583 2.605 -6.201 1.00 98.12 135 LYS A CA 1
ATOM 1073 C C . LYS A 1 135 ? 15.429 1.472 -5.624 1.00 98.12 135 LYS A C 1
ATOM 1075 O O . LYS A 1 135 ? 15.231 1.105 -4.470 1.00 98.12 135 LYS A O 1
ATOM 1080 N N . ASN A 1 136 ? 16.389 0.965 -6.388 1.00 96.25 136 ASN A N 1
ATOM 1081 C CA . ASN A 1 136 ? 17.422 0.056 -5.886 1.00 96.25 136 ASN A CA 1
ATOM 1082 C C . ASN A 1 136 ? 18.606 0.823 -5.253 1.00 96.25 136 ASN A C 1
ATOM 1084 O O . ASN A 1 136 ? 18.624 2.055 -5.213 1.00 96.25 136 ASN A O 1
ATOM 1088 N N . ASP A 1 137 ? 19.615 0.089 -4.786 1.00 95.81 137 ASP A N 1
ATOM 1089 C CA . ASP A 1 137 ? 20.894 0.600 -4.262 1.00 95.81 137 ASP A CA 1
ATOM 1090 C C . ASP A 1 137 ? 21.700 1.445 -5.264 1.00 95.81 137 ASP A C 1
ATOM 1092 O O . ASP A 1 137 ? 22.519 2.271 -4.866 1.00 95.81 137 ASP A O 1
ATOM 1096 N N . LYS A 1 138 ? 21.431 1.293 -6.564 1.00 96.75 138 LYS A N 1
ATOM 1097 C CA . LYS A 1 138 ? 21.997 2.109 -7.650 1.00 96.75 138 LYS A CA 1
ATOM 1098 C C . LYS A 1 138 ? 21.137 3.330 -7.996 1.00 96.75 138 LYS A C 1
ATOM 1100 O O . LYS A 1 138 ? 21.380 3.976 -9.013 1.00 96.75 138 LYS A O 1
ATOM 1105 N N . ASN A 1 139 ? 20.133 3.654 -7.173 1.00 96.06 139 ASN A N 1
ATOM 1106 C CA . ASN A 1 139 ? 19.200 4.770 -7.369 1.00 96.06 139 ASN A CA 1
ATOM 1107 C C . ASN A 1 139 ? 18.390 4.676 -8.687 1.00 96.06 139 ASN A C 1
ATOM 1109 O O . ASN A 1 139 ? 17.909 5.686 -9.200 1.00 96.06 139 ASN A O 1
ATOM 1113 N N . GLN A 1 140 ? 18.218 3.464 -9.225 1.00 97.56 140 GLN A N 1
ATOM 1114 C CA . GLN A 1 140 ? 17.410 3.171 -10.412 1.00 97.56 140 GLN A CA 1
ATOM 1115 C C . GLN A 1 140 ? 16.046 2.624 -9.993 1.00 97.56 140 GLN A C 1
ATOM 1117 O O . GLN A 1 140 ? 15.960 1.789 -9.092 1.00 97.56 140 GLN A O 1
ATOM 1122 N N . PHE A 1 141 ? 14.981 3.070 -10.654 1.00 98.56 141 PHE A N 1
ATOM 1123 C CA . PHE A 1 141 ? 13.643 2.539 -10.419 1.00 98.56 141 PHE A CA 1
ATOM 1124 C C . PHE A 1 141 ? 13.502 1.121 -10.975 1.00 98.56 141 PHE A C 1
ATOM 1126 O O . PHE A 1 141 ? 13.941 0.825 -12.086 1.00 98.56 141 PHE A O 1
ATOM 1133 N N . ARG A 1 142 ? 12.865 0.250 -10.193 1.00 98.56 142 ARG A N 1
ATOM 1134 C CA . ARG A 1 142 ? 12.505 -1.111 -10.584 1.00 98.56 142 ARG A CA 1
ATOM 1135 C C . ARG A 1 142 ? 11.102 -1.419 -10.076 1.00 98.56 142 ARG A C 1
ATOM 1137 O O . ARG A 1 142 ? 10.793 -1.144 -8.914 1.00 98.56 142 ARG A O 1
ATOM 1144 N N . ALA A 1 143 ? 10.266 -1.962 -10.955 1.00 98.75 143 ALA A N 1
ATOM 1145 C CA . ALA A 1 143 ? 8.941 -2.448 -10.596 1.00 98.75 143 ALA A CA 1
ATOM 1146 C C . ALA A 1 143 ? 9.007 -3.949 -10.308 1.00 98.75 143 ALA A C 1
ATOM 1148 O O . ALA A 1 143 ? 9.550 -4.710 -11.108 1.00 98.75 143 ALA A O 1
ATOM 1149 N N . TYR A 1 144 ? 8.438 -4.372 -9.189 1.00 98.69 144 TYR A N 1
ATOM 1150 C CA . TYR A 1 144 ? 8.361 -5.766 -8.776 1.00 98.69 144 TYR A CA 1
ATOM 1151 C C . TYR A 1 144 ? 6.900 -6.194 -8.765 1.00 98.69 144 TYR A C 1
ATOM 1153 O O . TYR A 1 144 ? 6.075 -5.479 -8.201 1.00 98.69 144 TYR A O 1
ATOM 1161 N N . TYR A 1 145 ? 6.559 -7.316 -9.392 1.00 98.69 145 TYR A N 1
ATOM 1162 C CA . TYR A 1 145 ? 5.163 -7.716 -9.590 1.00 98.69 145 TYR A CA 1
ATOM 1163 C C . TYR A 1 145 ? 4.919 -9.201 -9.331 1.00 98.69 145 TYR A C 1
ATOM 1165 O O . TYR A 1 145 ? 5.773 -10.041 -9.613 1.00 98.69 145 TYR A O 1
ATOM 1173 N N . PHE A 1 146 ? 3.730 -9.531 -8.829 1.00 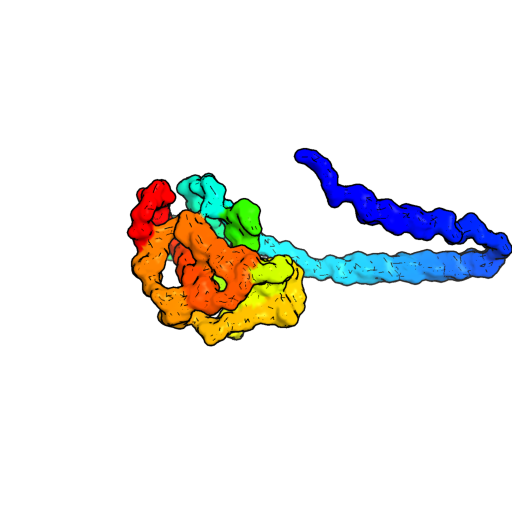98.25 146 PHE A N 1
ATOM 1174 C CA . PHE A 1 146 ? 3.290 -10.916 -8.701 1.00 98.25 146 PHE A CA 1
ATOM 1175 C C . PHE A 1 146 ? 2.986 -11.519 -10.074 1.00 98.25 146 PHE A C 1
ATOM 1177 O O . PHE A 1 146 ? 2.376 -10.879 -10.937 1.00 98.25 146 PHE A O 1
ATOM 1184 N N . LYS A 1 147 ? 3.436 -12.759 -10.279 1.00 94.62 147 LYS A N 1
ATOM 1185 C CA . LYS A 1 147 ? 3.314 -13.473 -11.553 1.00 94.62 147 LYS A CA 1
ATOM 1186 C C . LYS A 1 147 ? 1.854 -13.541 -12.017 1.00 94.62 147 LYS A C 1
ATOM 1188 O O . LYS A 1 147 ? 0.969 -13.796 -11.213 1.00 94.62 147 LYS A O 1
ATOM 1193 N N . ASP A 1 148 ? 1.626 -13.343 -13.314 1.00 92.31 148 ASP A N 1
ATOM 1194 C CA . ASP A 1 148 ? 0.320 -13.479 -13.980 1.00 92.31 148 ASP A CA 1
ATOM 1195 C C . ASP A 1 148 ? -0.778 -12.501 -13.492 1.00 92.31 148 ASP A C 1
ATOM 1197 O O . ASP A 1 148 ? -1.923 -12.582 -13.934 1.00 92.31 148 ASP A O 1
ATOM 1201 N N . GLN A 1 149 ? -0.434 -11.518 -12.646 1.00 93.25 149 GLN A N 1
ATOM 1202 C CA . GLN A 1 149 ? -1.390 -10.542 -12.103 1.00 93.25 149 GLN A CA 1
ATOM 1203 C C . GLN A 1 149 ? -1.467 -9.232 -12.903 1.00 93.25 149 GLN A C 1
ATOM 1205 O O . GLN A 1 149 ? -2.525 -8.598 -12.978 1.00 93.25 149 GLN A O 1
ATOM 1210 N N . ILE A 1 150 ? -0.347 -8.801 -13.490 1.00 96.06 150 ILE A N 1
ATOM 1211 C CA . ILE A 1 150 ? -0.216 -7.514 -14.184 1.00 96.06 150 ILE A CA 1
ATOM 1212 C C . ILE A 1 150 ? 0.778 -7.613 -15.347 1.00 96.06 150 ILE A C 1
ATOM 1214 O O . ILE A 1 150 ? 1.815 -8.265 -15.241 1.00 96.06 150 ILE A O 1
ATOM 1218 N N . THR A 1 151 ? 0.453 -6.991 -16.482 1.00 96.44 151 THR A N 1
ATOM 1219 C CA . THR A 1 151 ? 1.280 -7.060 -17.697 1.00 96.44 151 THR A CA 1
ATOM 1220 C C . THR A 1 151 ? 2.332 -5.952 -17.749 1.00 96.44 151 THR A C 1
ATOM 1222 O O . THR A 1 151 ? 2.176 -4.892 -17.144 1.00 96.44 151 THR A O 1
ATOM 1225 N N . THR A 1 152 ? 3.376 -6.143 -18.562 1.00 95.62 152 THR A N 1
ATOM 1226 C CA . THR A 1 152 ? 4.390 -5.109 -18.839 1.00 95.62 152 THR A CA 1
ATOM 1227 C C . THR A 1 152 ? 3.776 -3.803 -19.344 1.00 95.62 152 THR A C 1
ATOM 1229 O O . THR A 1 152 ? 4.204 -2.737 -18.923 1.00 95.62 152 THR A O 1
ATOM 1232 N N . ALA A 1 153 ? 2.757 -3.856 -20.208 1.00 95.38 153 ALA A N 1
ATOM 1233 C CA . ALA A 1 153 ? 2.087 -2.647 -20.690 1.00 95.38 153 ALA A CA 1
ATOM 1234 C C . ALA A 1 153 ? 1.375 -1.895 -19.552 1.00 95.38 153 ALA A C 1
ATOM 1236 O O . ALA A 1 153 ? 1.488 -0.677 -19.455 1.00 95.38 153 ALA A O 1
ATOM 1237 N N . GLN A 1 154 ? 0.698 -2.618 -18.656 1.00 96.31 154 GLN A N 1
ATOM 1238 C CA . GLN A 1 154 ? 0.022 -2.029 -17.496 1.00 96.31 154 GLN A CA 1
ATOM 1239 C C . GLN A 1 154 ? 1.024 -1.442 -16.493 1.00 96.31 154 GLN A C 1
ATOM 1241 O O . GLN A 1 154 ? 0.801 -0.345 -15.983 1.00 96.31 154 GLN A O 1
ATOM 1246 N N . LEU A 1 155 ? 2.146 -2.132 -16.258 1.00 97.75 155 LEU A N 1
ATOM 1247 C CA . LEU A 1 155 ? 3.254 -1.622 -15.449 1.00 97.75 155 LEU A CA 1
ATOM 1248 C C . LEU A 1 155 ? 3.885 -0.371 -16.069 1.00 97.75 155 LEU A C 1
ATOM 1250 O O . LEU A 1 155 ? 4.086 0.595 -15.349 1.00 97.75 155 LEU A O 1
ATOM 1254 N N . ASN A 1 156 ? 4.111 -0.331 -17.386 1.00 96.88 156 ASN A N 1
ATOM 1255 C CA . ASN A 1 156 ? 4.634 0.859 -18.068 1.00 96.88 156 ASN A CA 1
ATOM 1256 C C . ASN A 1 156 ? 3.708 2.070 -17.905 1.00 96.88 156 ASN A C 1
ATOM 1258 O O . ASN A 1 156 ? 4.185 3.195 -17.775 1.00 96.88 156 ASN A O 1
ATOM 1262 N N . THR A 1 157 ? 2.389 1.848 -17.927 1.00 95.50 157 THR A N 1
ATOM 1263 C CA . THR A 1 157 ? 1.411 2.911 -17.678 1.00 95.50 157 THR A CA 1
ATOM 1264 C C . THR A 1 157 ? 1.447 3.368 -16.222 1.00 95.50 157 THR A C 1
ATOM 1266 O O . THR A 1 157 ? 1.506 4.566 -15.983 1.00 95.50 157 THR A O 1
ATOM 1269 N N . LEU A 1 158 ? 1.429 2.446 -15.250 1.00 96.81 158 LEU A N 1
ATOM 1270 C CA . LEU A 1 158 ? 1.388 2.771 -13.814 1.00 96.81 158 LEU A CA 1
ATOM 1271 C C . LEU A 1 158 ? 2.704 3.354 -13.279 1.00 96.81 158 LEU A C 1
ATOM 1273 O O . LEU A 1 158 ? 2.698 4.263 -12.445 1.00 96.81 158 LEU A O 1
ATOM 1277 N N . PHE A 1 159 ? 3.822 2.805 -13.743 1.00 98.12 159 PHE A N 1
ATOM 1278 C CA . PHE A 1 159 ? 5.183 3.061 -13.283 1.00 98.12 159 PHE A CA 1
ATOM 1279 C C . PHE A 1 159 ? 6.079 3.453 -14.466 1.00 98.12 159 PHE A C 1
ATOM 1281 O O . PHE A 1 159 ? 7.015 2.722 -14.808 1.00 98.12 159 PHE A O 1
ATOM 1288 N N . PRO A 1 160 ? 5.826 4.610 -15.104 1.00 96.94 160 PRO A N 1
ATOM 1289 C CA . PRO A 1 160 ? 6.645 5.081 -16.220 1.00 96.94 160 PRO A CA 1
ATOM 1290 C C . PRO A 1 160 ? 8.125 5.264 -15.840 1.00 96.94 160 PRO A C 1
ATOM 1292 O O . PRO A 1 160 ? 8.992 5.239 -16.709 1.00 96.94 160 PRO A O 1
ATOM 1295 N N . GLU A 1 161 ? 8.444 5.404 -14.549 1.00 97.62 161 GLU A N 1
ATOM 1296 C CA . GLU A 1 161 ? 9.821 5.481 -14.052 1.00 97.62 161 GLU A CA 1
ATOM 1297 C C . GLU A 1 161 ? 10.611 4.175 -14.231 1.00 97.62 161 GLU A C 1
ATOM 1299 O O . GLU A 1 161 ? 11.838 4.209 -14.312 1.00 97.62 161 GLU A O 1
ATOM 1304 N N . ALA A 1 162 ? 9.921 3.034 -14.302 1.00 97.81 162 ALA A N 1
ATOM 1305 C CA . ALA A 1 162 ? 10.498 1.713 -14.535 1.00 97.81 162 ALA A CA 1
ATOM 1306 C C . ALA A 1 162 ? 10.087 1.165 -15.912 1.00 97.81 162 ALA A C 1
ATOM 1308 O O . ALA A 1 162 ? 9.822 -0.022 -16.045 1.00 97.81 162 ALA A O 1
ATOM 1309 N N . TYR A 1 163 ? 10.030 2.021 -16.938 1.00 96.94 163 TYR A N 1
ATOM 1310 C CA . TYR A 1 163 ? 9.563 1.635 -18.270 1.00 96.94 163 TYR A CA 1
ATOM 1311 C C . TYR A 1 163 ? 10.365 0.472 -18.879 1.00 96.94 163 TYR A C 1
ATOM 1313 O O . TYR A 1 163 ? 11.600 0.493 -18.926 1.00 96.94 163 TYR A O 1
ATOM 1321 N N . GLY A 1 164 ? 9.645 -0.499 -19.436 1.00 94.69 164 GLY A N 1
ATOM 1322 C CA . GLY A 1 164 ? 10.188 -1.609 -20.210 1.00 94.69 164 GLY A CA 1
ATOM 1323 C C . GLY A 1 164 ? 10.537 -2.834 -19.366 1.00 94.69 164 GLY A C 1
ATOM 1324 O O . GLY A 1 164 ? 10.940 -2.743 -18.210 1.00 94.69 164 GLY A O 1
ATOM 1325 N N . ALA A 1 165 ? 10.440 -4.015 -19.984 1.00 96.19 165 ALA A N 1
ATOM 1326 C CA . ALA A 1 165 ? 10.605 -5.301 -19.300 1.00 96.19 165 ALA A CA 1
ATOM 1327 C C . ALA A 1 165 ? 11.951 -5.460 -18.564 1.00 96.19 165 ALA A C 1
ATOM 1329 O O . ALA A 1 165 ? 12.010 -6.158 -17.559 1.00 96.19 165 ALA A O 1
ATOM 1330 N N . ALA A 1 166 ? 13.016 -4.780 -19.005 1.00 97.19 166 ALA A N 1
ATOM 1331 C CA . ALA A 1 166 ? 14.322 -4.797 -18.335 1.00 97.19 166 ALA A CA 1
ATOM 1332 C C . ALA A 1 166 ? 14.296 -4.198 -16.910 1.00 97.19 166 ALA A C 1
ATOM 1334 O O . ALA A 1 166 ? 15.121 -4.560 -16.063 1.00 97.19 166 ALA A O 1
ATOM 1335 N N . ASN A 1 167 ? 13.340 -3.303 -16.640 1.00 98.19 167 ASN A N 1
ATOM 1336 C CA . ASN A 1 167 ? 13.137 -2.634 -15.354 1.00 98.19 167 ASN A CA 1
ATOM 1337 C C . ASN A 1 167 ? 11.992 -3.255 -14.537 1.00 98.19 167 ASN A C 1
ATOM 1339 O O . ASN A 1 167 ? 11.683 -2.780 -13.443 1.00 98.19 167 ASN A O 1
ATOM 1343 N N . HIS A 1 168 ? 11.386 -4.329 -15.043 1.00 98.06 168 HIS A N 1
ATOM 1344 C CA . HIS A 1 168 ? 10.382 -5.111 -14.337 1.00 98.06 168 HIS A CA 1
ATOM 1345 C C . HIS A 1 168 ? 11.009 -6.403 -13.816 1.00 98.06 168 HIS A C 1
ATOM 1347 O O . HIS A 1 168 ? 11.777 -7.069 -14.508 1.00 98.06 168 HIS A O 1
ATOM 1353 N N . GLN A 1 169 ? 10.665 -6.783 -12.595 1.00 98.00 169 GLN A N 1
ATOM 1354 C CA . GLN A 1 169 ? 11.117 -8.017 -11.975 1.00 98.00 169 GLN A CA 1
ATOM 1355 C C . GLN A 1 169 ? 9.923 -8.772 -11.414 1.00 98.00 169 GLN A C 1
ATOM 1357 O O . GLN A 1 169 ? 9.133 -8.237 -10.644 1.00 98.00 169 GLN A O 1
ATOM 1362 N N . GLN A 1 170 ? 9.787 -10.034 -11.793 1.00 98.25 170 GLN A N 1
ATOM 1363 C CA . GLN A 1 170 ? 8.764 -10.876 -11.201 1.00 98.25 170 GLN A CA 1
ATOM 1364 C C . GLN A 1 170 ? 9.164 -11.230 -9.761 1.00 98.25 170 GLN A C 1
ATOM 1366 O O . GLN A 1 170 ? 10.308 -11.615 -9.508 1.00 98.25 170 GLN A O 1
ATOM 1371 N N . ILE A 1 171 ? 8.221 -11.121 -8.830 1.00 98.31 171 ILE A N 1
ATOM 1372 C CA . ILE A 1 171 ? 8.356 -11.613 -7.459 1.00 98.31 171 ILE A CA 1
ATOM 1373 C C . ILE A 1 171 ? 8.377 -13.151 -7.498 1.00 98.31 171 ILE A C 1
ATOM 1375 O O . ILE A 1 171 ? 7.660 -13.787 -8.277 1.00 98.31 171 ILE A O 1
ATOM 1379 N N . THR A 1 172 ? 9.242 -13.763 -6.688 1.00 97.00 172 THR A N 1
ATOM 1380 C CA . THR A 1 172 ? 9.520 -15.214 -6.711 1.00 97.00 172 THR A CA 1
ATOM 1381 C C . THR A 1 172 ? 8.520 -16.056 -5.911 1.00 97.00 172 THR A C 1
ATOM 1383 O O . THR A 1 172 ? 8.599 -17.282 -5.917 1.00 97.00 172 THR A O 1
ATOM 1386 N N . TYR A 1 173 ? 7.568 -15.410 -5.243 1.00 97.75 173 TYR A N 1
ATOM 1387 C CA . TYR A 1 173 ? 6.469 -16.004 -4.484 1.00 97.75 173 TYR A CA 1
ATOM 1388 C C . TYR A 1 173 ? 5.139 -15.369 -4.911 1.00 97.75 173 TYR A C 1
ATOM 1390 O O . TYR A 1 173 ? 5.135 -14.313 -5.537 1.00 97.75 173 TYR A O 1
ATOM 1398 N N . GLY A 1 174 ? 4.012 -16.024 -4.623 1.00 96.44 174 GLY A N 1
ATOM 1399 C CA . GLY A 1 174 ? 2.685 -15.500 -4.966 1.00 96.44 174 GLY A CA 1
ATOM 1400 C C . GLY A 1 174 ? 2.116 -14.539 -3.920 1.00 96.44 174 GLY A C 1
ATOM 1401 O O . GLY A 1 174 ? 2.636 -14.408 -2.811 1.00 96.44 174 GLY A O 1
ATOM 1402 N N . GLU A 1 175 ? 1.018 -13.880 -4.280 1.00 95.38 175 GLU A N 1
ATOM 1403 C CA . GLU A 1 175 ? 0.380 -12.800 -3.518 1.00 95.38 175 GLU A CA 1
ATOM 1404 C C . GLU A 1 175 ? -0.430 -13.269 -2.299 1.00 95.38 175 GLU A C 1
ATOM 1406 O O . GLU A 1 175 ? -0.960 -12.456 -1.541 1.00 95.38 175 GLU A O 1
ATOM 1411 N N . SER A 1 176 ? -0.561 -14.581 -2.100 1.00 97.00 176 SER A N 1
ATOM 1412 C CA . SER A 1 176 ? -1.300 -15.125 -0.963 1.00 97.00 176 SER A CA 1
ATOM 1413 C C . SER A 1 176 ? -0.569 -14.852 0.354 1.00 97.00 176 SER A C 1
ATOM 1415 O O . SER A 1 176 ? 0.653 -14.985 0.444 1.00 97.00 176 SER A O 1
ATOM 1417 N N . TYR A 1 177 ? -1.315 -14.531 1.417 1.00 97.38 177 TYR A N 1
ATOM 1418 C CA . TYR A 1 177 ? -0.714 -14.293 2.733 1.00 97.38 177 TYR A CA 1
ATOM 1419 C C . TYR A 1 177 ? 0.219 -15.416 3.208 1.00 97.38 177 TYR A C 1
ATOM 1421 O O . TYR A 1 177 ? 1.316 -15.078 3.637 1.00 97.38 177 TYR A O 1
ATOM 1429 N N . PRO A 1 178 ? -0.110 -16.719 3.074 1.00 98.31 178 PRO A N 1
ATOM 1430 C CA . PRO A 1 178 ? 0.820 -17.782 3.458 1.00 98.31 178 PRO A CA 1
ATOM 1431 C C . PRO A 1 178 ? 2.174 -17.703 2.738 1.00 98.31 178 PRO A C 1
ATOM 1433 O O . PRO A 1 178 ? 3.221 -17.922 3.351 1.00 98.31 178 PRO A O 1
ATOM 1436 N N . GLN A 1 179 ? 2.181 -17.355 1.447 1.00 98.31 179 GLN A N 1
ATOM 1437 C CA . GLN A 1 179 ? 3.417 -17.210 0.677 1.00 98.31 179 GLN A CA 1
ATOM 1438 C C . GLN A 1 179 ? 4.196 -15.957 1.076 1.00 98.31 179 GLN A C 1
ATOM 1440 O O . GLN A 1 179 ? 5.417 -16.034 1.242 1.00 98.31 179 GLN A O 1
ATOM 1445 N N . ILE A 1 180 ? 3.510 -14.831 1.291 1.00 98.50 180 ILE A N 1
ATOM 1446 C CA . ILE A 1 180 ? 4.144 -13.598 1.767 1.00 98.50 180 ILE A CA 1
ATOM 1447 C C . ILE A 1 180 ? 4.740 -13.819 3.169 1.00 98.50 180 ILE A C 1
ATOM 1449 O O . ILE A 1 180 ? 5.912 -13.524 3.380 1.00 98.50 180 ILE A O 1
ATOM 1453 N N . GLU A 1 181 ? 3.991 -14.400 4.111 1.00 98.44 181 GLU A N 1
ATOM 1454 C CA . GLU A 1 181 ? 4.432 -14.676 5.490 1.00 98.44 181 GLU A CA 1
ATOM 1455 C C . GLU A 1 181 ? 5.648 -15.616 5.528 1.00 98.44 181 GLU A C 1
ATOM 1457 O O . GLU A 1 181 ? 6.609 -15.368 6.265 1.00 98.44 181 GLU A O 1
ATOM 1462 N N . THR A 1 182 ? 5.652 -16.652 4.678 1.00 98.50 182 THR A N 1
ATOM 1463 C CA . THR A 1 182 ? 6.785 -17.582 4.531 1.00 98.50 182 THR A CA 1
ATOM 1464 C C . THR A 1 182 ? 8.061 -16.843 4.126 1.00 98.50 182 THR A C 1
ATOM 1466 O O . THR A 1 182 ? 9.117 -17.034 4.734 1.00 98.50 182 THR A O 1
ATOM 1469 N N . ASN A 1 183 ? 7.970 -15.955 3.133 1.00 98.56 183 ASN A N 1
ATOM 1470 C CA . ASN A 1 183 ? 9.123 -15.197 2.644 1.00 98.56 183 ASN A CA 1
ATOM 1471 C C . ASN A 1 183 ? 9.530 -14.070 3.606 1.00 98.56 183 ASN A C 1
ATOM 1473 O O . ASN A 1 183 ? 10.721 -13.821 3.798 1.00 98.56 183 ASN A O 1
ATOM 1477 N N . ALA A 1 184 ? 8.563 -13.446 4.282 1.00 98.31 184 ALA A N 1
ATOM 1478 C CA . ALA A 1 184 ? 8.784 -12.410 5.290 1.00 98.31 184 ALA A CA 1
ATOM 1479 C C . ALA A 1 184 ? 9.394 -12.966 6.592 1.00 98.31 184 ALA A C 1
ATOM 1481 O O . ALA A 1 184 ? 9.990 -12.214 7.378 1.00 98.31 184 ALA A O 1
ATOM 1482 N N . ARG A 1 185 ? 9.266 -14.285 6.808 1.00 98.00 185 ARG A N 1
ATOM 1483 C CA . ARG A 1 185 ? 9.616 -15.004 8.044 1.00 98.00 185 ARG A CA 1
ATOM 1484 C C . ARG A 1 185 ? 8.920 -14.412 9.269 1.00 98.00 185 ARG A C 1
ATOM 1486 O O . ARG A 1 185 ? 9.521 -14.288 10.335 1.00 98.00 185 ARG A O 1
ATOM 1493 N N . ILE A 1 186 ? 7.675 -13.983 9.082 1.00 97.44 186 ILE A N 1
ATOM 1494 C CA . ILE A 1 186 ? 6.827 -13.396 10.116 1.00 97.44 186 ILE A CA 1
ATOM 1495 C C . ILE A 1 186 ? 5.363 -13.532 9.693 1.00 97.44 186 ILE A C 1
ATOM 1497 O O . ILE A 1 186 ? 5.036 -13.400 8.516 1.00 97.44 186 ILE A O 1
ATOM 1501 N N . THR A 1 187 ? 4.484 -13.821 10.648 1.00 97.06 187 THR A N 1
ATOM 1502 C CA . THR A 1 187 ? 3.035 -13.858 10.415 1.00 97.06 187 THR A CA 1
ATOM 1503 C C . THR A 1 187 ? 2.459 -12.447 10.477 1.00 97.06 187 THR A C 1
ATOM 1505 O O . THR A 1 187 ? 3.038 -11.585 11.129 1.00 97.06 187 THR A O 1
ATOM 1508 N N . ARG A 1 188 ? 1.288 -12.203 9.882 1.00 93.88 188 ARG A N 1
ATOM 1509 C CA . ARG A 1 188 ? 0.558 -10.924 9.993 1.00 93.88 188 ARG A CA 1
ATOM 1510 C C . ARG A 1 188 ? 0.379 -10.484 11.440 1.00 93.88 188 ARG A C 1
ATOM 1512 O O . ARG A 1 188 ? 0.692 -9.350 11.777 1.00 93.88 188 ARG A O 1
ATOM 1519 N N . LYS A 1 189 ? -0.043 -11.423 12.294 1.00 91.06 189 LYS A N 1
ATOM 1520 C CA . LYS A 1 189 ? -0.251 -11.193 13.727 1.00 91.06 189 LYS A CA 1
ATOM 1521 C C . LYS A 1 189 ? 1.022 -10.706 14.422 1.00 91.06 189 LYS A C 1
ATOM 1523 O O . LYS A 1 189 ? 0.959 -9.802 15.236 1.00 91.06 189 LYS A O 1
ATOM 1528 N N . ASN A 1 190 ? 2.172 -11.293 14.095 1.00 92.94 190 ASN A N 1
ATOM 1529 C CA . ASN A 1 190 ? 3.440 -10.925 14.730 1.00 92.94 190 ASN A CA 1
ATOM 1530 C C . ASN A 1 190 ? 4.107 -9.727 14.039 1.00 92.94 190 ASN A C 1
ATOM 1532 O O . ASN A 1 190 ? 4.914 -9.032 14.647 1.00 92.94 190 ASN A O 1
ATOM 1536 N N . ALA A 1 191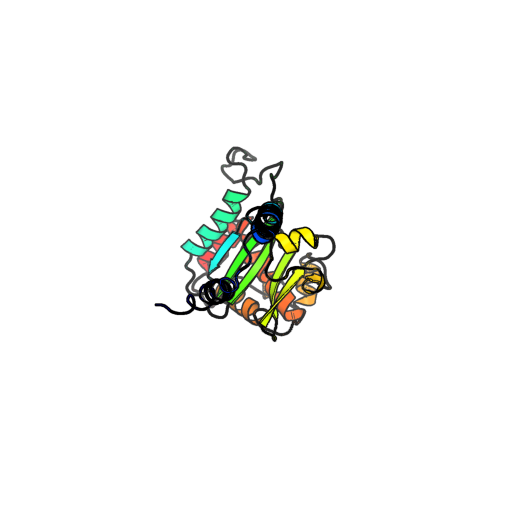 ? 3.791 -9.490 12.764 1.00 90.19 191 ALA A N 1
ATOM 1537 C CA . ALA A 1 191 ? 4.260 -8.336 12.015 1.00 90.19 191 ALA A CA 1
ATOM 1538 C C . ALA A 1 191 ? 3.634 -7.045 12.525 1.00 90.19 191 ALA A C 1
ATOM 1540 O O . ALA A 1 191 ? 4.258 -6.008 12.347 1.00 90.19 191 ALA A O 1
ATOM 1541 N N . GLY A 1 192 ? 2.476 -7.111 13.184 1.00 91.50 192 GLY A N 1
ATOM 1542 C CA . GLY A 1 192 ? 1.743 -5.974 13.729 1.00 91.50 192 GLY A CA 1
ATOM 1543 C C . GLY A 1 192 ? 1.322 -4.943 12.675 1.00 91.50 192 GLY A C 1
ATOM 1544 O O . GLY A 1 192 ? 1.645 -5.071 11.493 1.00 91.50 192 GLY A O 1
ATOM 1545 N N . LEU A 1 193 ? 0.611 -3.904 13.103 1.00 94.44 193 LEU A N 1
ATOM 1546 C CA . LEU A 1 193 ? 0.113 -2.815 12.260 1.00 94.44 193 LEU A CA 1
ATOM 1547 C C . LEU A 1 193 ? 0.605 -1.446 12.749 1.00 94.44 193 LEU A C 1
ATOM 1549 O O . LEU A 1 193 ? 0.928 -1.261 13.919 1.00 94.44 193 LEU A O 1
ATOM 1553 N N . GLY A 1 194 ? 0.670 -0.468 11.842 1.00 94.69 194 GLY A N 1
ATOM 1554 C CA . GLY A 1 194 ? 0.967 0.923 12.192 1.00 94.69 194 GLY A CA 1
ATOM 1555 C C . GLY A 1 194 ? 1.759 1.692 11.135 1.00 94.69 194 GLY A C 1
ATOM 1556 O O . GLY A 1 194 ? 2.584 1.137 10.407 1.00 94.69 194 GLY A O 1
ATOM 1557 N N . VAL A 1 195 ? 1.540 3.010 11.077 1.00 94.56 195 VAL A N 1
ATOM 1558 C CA . VAL A 1 195 ? 2.173 3.904 10.087 1.00 94.56 195 VAL A CA 1
ATOM 1559 C C . VAL A 1 195 ? 3.694 3.962 10.259 1.00 94.56 195 VAL A C 1
ATOM 1561 O O . VAL A 1 195 ? 4.427 3.839 9.278 1.00 94.56 195 VAL A O 1
ATOM 1564 N N . LYS A 1 196 ? 4.188 4.070 11.502 1.00 93.38 196 LYS A N 1
ATOM 1565 C CA . LYS A 1 196 ? 5.634 4.063 11.796 1.00 93.38 196 LYS A CA 1
ATOM 1566 C C . LYS A 1 196 ? 6.292 2.751 11.352 1.00 93.38 196 LYS A C 1
ATOM 1568 O O . LYS A 1 196 ? 7.376 2.766 10.773 1.00 93.38 196 LYS A O 1
ATOM 1573 N N . LYS A 1 197 ? 5.612 1.622 11.567 1.00 94.50 197 LYS A N 1
ATOM 1574 C CA . LYS A 1 197 ? 6.100 0.292 11.185 1.00 94.50 197 LYS A CA 1
ATOM 1575 C C . LYS A 1 197 ? 6.114 0.103 9.668 1.00 94.50 197 LYS A C 1
ATOM 1577 O O . LYS A 1 197 ? 7.093 -0.401 9.121 1.00 94.50 197 LYS A O 1
ATOM 1582 N N . LEU A 1 198 ? 5.087 0.606 8.977 1.00 97.12 198 LEU A N 1
ATOM 1583 C CA . LEU A 1 198 ? 5.060 0.654 7.515 1.00 97.12 198 LEU A CA 1
ATOM 1584 C C . LEU A 1 198 ? 6.227 1.484 6.966 1.00 97.12 198 LEU A C 1
ATOM 1586 O O . LEU A 1 198 ? 6.898 1.040 6.037 1.00 97.12 198 LEU A O 1
ATOM 1590 N N . ALA A 1 199 ? 6.520 2.640 7.571 1.00 96.56 199 ALA A N 1
ATOM 1591 C CA . ALA A 1 199 ? 7.672 3.459 7.196 1.00 96.56 199 ALA A CA 1
ATOM 1592 C C . ALA A 1 199 ? 9.010 2.729 7.420 1.00 96.56 199 ALA A C 1
ATOM 1594 O O . ALA A 1 199 ? 9.904 2.822 6.577 1.00 96.56 199 ALA A O 1
ATOM 1595 N N . ALA A 1 200 ? 9.138 1.972 8.516 1.00 95.62 200 ALA A N 1
ATOM 1596 C CA . ALA A 1 200 ? 10.332 1.186 8.816 1.00 95.62 200 ALA A CA 1
ATOM 1597 C C . ALA A 1 200 ? 10.575 0.082 7.771 1.00 95.62 200 ALA A C 1
ATOM 1599 O O . ALA A 1 200 ? 11.664 0.018 7.204 1.00 95.62 200 ALA A O 1
ATOM 1600 N N . TYR A 1 201 ? 9.564 -0.728 7.434 1.00 97.44 201 TYR A N 1
ATOM 1601 C CA . TYR A 1 201 ? 9.707 -1.743 6.378 1.00 97.44 201 TYR A CA 1
ATOM 1602 C C . TYR A 1 201 ? 9.892 -1.127 4.987 1.00 97.44 201 TYR A C 1
ATOM 1604 O O . TYR A 1 201 ? 10.675 -1.635 4.187 1.00 97.44 201 TYR A O 1
ATOM 1612 N N . MET A 1 202 ? 9.250 0.010 4.702 1.00 98.19 202 MET A N 1
ATOM 1613 C CA . MET A 1 202 ? 9.484 0.751 3.460 1.00 98.19 202 MET A CA 1
ATOM 1614 C C . MET A 1 202 ? 10.951 1.203 3.329 1.00 98.19 202 MET A C 1
ATOM 1616 O O . MET A 1 202 ? 11.507 1.180 2.229 1.00 98.19 202 MET A O 1
ATOM 1620 N N . ALA A 1 203 ? 11.611 1.580 4.429 1.00 97.50 203 ALA A N 1
ATOM 1621 C CA . ALA A 1 203 ? 13.021 1.974 4.421 1.00 97.50 203 ALA A CA 1
ATOM 1622 C C . ALA A 1 203 ? 13.983 0.814 4.088 1.00 97.50 203 ALA A C 1
ATOM 1624 O O . ALA A 1 203 ? 15.107 1.059 3.645 1.00 97.50 203 ALA A O 1
ATOM 1625 N N . GLU A 1 204 ? 13.549 -0.440 4.257 1.00 97.75 204 GLU A N 1
ATOM 1626 C CA . GLU A 1 204 ? 14.332 -1.625 3.888 1.00 97.75 204 GLU A CA 1
ATOM 1627 C C . GLU A 1 204 ? 14.294 -1.935 2.382 1.00 97.75 204 GLU A C 1
ATOM 1629 O O . GLU A 1 204 ? 15.134 -2.701 1.909 1.00 97.75 204 GLU A O 1
ATOM 1634 N N . VAL A 1 205 ? 13.356 -1.341 1.629 1.00 98.31 205 VAL A N 1
ATOM 1635 C CA . VAL A 1 205 ? 13.216 -1.533 0.171 1.00 98.31 205 VAL A CA 1
ATOM 1636 C C . VAL A 1 205 ? 13.503 -0.265 -0.638 1.00 98.31 205 VAL A C 1
ATOM 1638 O O . VAL A 1 205 ? 13.897 -0.353 -1.798 1.00 98.31 205 VAL A O 1
ATOM 1641 N N . ASN A 1 206 ? 13.323 0.922 -0.055 1.00 97.69 206 ASN A N 1
ATOM 1642 C CA . ASN A 1 206 ? 13.500 2.193 -0.754 1.00 97.69 206 ASN A CA 1
ATOM 1643 C C . ASN A 1 206 ? 14.982 2.589 -0.865 1.00 97.69 206 ASN A C 1
ATOM 1645 O O . ASN A 1 206 ? 15.602 2.991 0.121 1.00 97.69 206 ASN A O 1
ATOM 1649 N N . GLY A 1 207 ? 15.545 2.513 -2.071 1.00 97.38 207 GLY A N 1
ATOM 1650 C CA . GLY A 1 207 ? 16.952 2.834 -2.324 1.00 97.38 207 GLY A CA 1
ATOM 1651 C C . GLY A 1 207 ? 17.911 1.766 -1.793 1.00 97.38 207 GLY A C 1
ATOM 1652 O O . GLY A 1 207 ? 19.058 2.073 -1.466 1.00 97.38 207 GLY A O 1
ATOM 1653 N N . LYS A 1 208 ? 17.433 0.527 -1.637 1.00 97.56 208 LYS A N 1
ATOM 1654 C CA . LYS A 1 208 ? 18.192 -0.601 -1.084 1.00 97.56 208 LYS A CA 1
ATOM 1655 C C . LYS A 1 208 ? 18.356 -1.707 -2.118 1.00 97.56 208 LYS A C 1
ATOM 1657 O O . LYS A 1 208 ? 17.568 -1.827 -3.055 1.00 97.56 208 LYS A O 1
ATOM 1662 N N . ALA A 1 209 ? 19.387 -2.528 -1.935 1.00 97.19 209 ALA A N 1
ATOM 1663 C CA . ALA A 1 209 ? 19.531 -3.759 -2.697 1.00 97.19 209 ALA A CA 1
ATOM 1664 C C . ALA A 1 209 ? 18.335 -4.672 -2.394 1.00 97.19 209 ALA A C 1
ATOM 1666 O O . ALA A 1 209 ? 17.875 -4.743 -1.252 1.00 97.19 209 ALA A O 1
ATOM 1667 N N . HIS A 1 210 ? 17.819 -5.355 -3.414 1.00 97.50 210 HIS A N 1
ATOM 1668 C CA . HIS A 1 210 ? 16.655 -6.219 -3.248 1.00 97.50 210 HIS A CA 1
ATOM 1669 C C . HIS A 1 210 ? 16.982 -7.397 -2.317 1.00 97.50 210 HIS A C 1
ATOM 1671 O O . HIS A 1 210 ? 17.923 -8.153 -2.553 1.00 97.50 210 HIS A O 1
ATOM 1677 N N . VAL A 1 211 ? 16.162 -7.566 -1.278 1.00 98.25 211 VAL A N 1
ATOM 1678 C CA . VAL A 1 211 ? 16.205 -8.698 -0.347 1.00 98.25 211 VAL A CA 1
ATOM 1679 C C . VAL A 1 211 ? 14.782 -9.217 -0.183 1.00 98.25 211 VAL A C 1
ATOM 1681 O O . VAL A 1 211 ? 13.936 -8.523 0.379 1.00 98.25 211 VAL A O 1
ATOM 1684 N N . THR A 1 212 ? 14.529 -10.455 -0.612 1.00 98.38 212 THR A N 1
ATOM 1685 C CA . THR A 1 212 ? 13.192 -11.079 -0.627 1.00 98.38 212 THR A CA 1
ATOM 1686 C C . THR A 1 212 ? 12.478 -11.003 0.724 1.00 98.38 212 THR A C 1
ATOM 1688 O O . THR A 1 212 ? 11.292 -10.704 0.780 1.00 98.38 212 THR A O 1
ATOM 1691 N N . ARG A 1 213 ? 13.198 -11.206 1.836 1.00 98.44 213 ARG A N 1
ATOM 1692 C CA . ARG A 1 213 ? 12.611 -11.110 3.183 1.00 98.44 213 ARG A CA 1
ATOM 1693 C C . ARG A 1 213 ? 12.091 -9.706 3.498 1.00 98.44 213 ARG A C 1
ATOM 1695 O O . ARG A 1 213 ? 11.018 -9.570 4.078 1.00 98.44 213 ARG A O 1
ATOM 1702 N N . ASN A 1 214 ? 12.858 -8.680 3.147 1.00 98.56 214 ASN A N 1
ATOM 1703 C CA . ASN A 1 214 ? 12.515 -7.289 3.435 1.00 98.56 214 ASN A CA 1
ATOM 1704 C C . ASN A 1 214 ? 11.379 -6.818 2.515 1.00 98.56 214 ASN A C 1
ATOM 1706 O O . ASN A 1 214 ? 10.433 -6.186 2.976 1.00 98.56 214 ASN A O 1
ATOM 1710 N N . GLU A 1 215 ? 11.424 -7.216 1.238 1.00 98.69 215 GLU A N 1
ATOM 1711 C CA . GLU A 1 215 ? 10.316 -7.037 0.293 1.00 98.69 215 GLU A CA 1
ATOM 1712 C C . GLU A 1 215 ? 9.020 -7.652 0.833 1.00 98.69 215 GLU A C 1
ATOM 1714 O O . GLU A 1 215 ? 8.006 -6.964 0.932 1.00 98.69 215 GLU A O 1
ATOM 1719 N N . ALA A 1 216 ? 9.059 -8.920 1.243 1.00 98.69 216 ALA A N 1
ATOM 1720 C CA . ALA A 1 216 ? 7.881 -9.621 1.729 1.00 98.69 216 ALA A CA 1
ATOM 1721 C C . ALA A 1 216 ? 7.315 -8.985 3.009 1.00 98.69 216 ALA A C 1
ATOM 1723 O O . ALA A 1 216 ? 6.100 -8.860 3.136 1.00 98.69 216 ALA A O 1
ATOM 1724 N N . ARG A 1 217 ? 8.166 -8.513 3.934 1.00 98.69 217 ARG A N 1
ATOM 1725 C CA . ARG A 1 217 ? 7.730 -7.754 5.125 1.00 98.69 217 ARG A CA 1
ATOM 1726 C C . ARG A 1 217 ? 7.035 -6.449 4.754 1.00 98.69 217 ARG A C 1
ATOM 1728 O O . ARG A 1 217 ? 5.973 -6.145 5.296 1.00 98.69 217 ARG A O 1
ATOM 1735 N N . PHE A 1 218 ? 7.613 -5.702 3.815 1.00 98.69 218 PHE A N 1
ATOM 1736 C CA . PHE A 1 218 ? 7.011 -4.475 3.312 1.00 98.69 218 PHE A CA 1
ATOM 1737 C C . PHE A 1 218 ? 5.651 -4.742 2.658 1.00 98.69 218 PHE A C 1
ATOM 1739 O O . PHE A 1 218 ? 4.672 -4.109 3.046 1.00 98.69 218 PHE A O 1
ATOM 1746 N N . ILE A 1 219 ? 5.557 -5.704 1.732 1.00 98.56 219 ILE A N 1
ATOM 1747 C CA . ILE A 1 219 ? 4.297 -6.037 1.049 1.00 98.56 219 ILE A CA 1
ATOM 1748 C C . ILE A 1 219 ? 3.246 -6.538 2.048 1.00 98.56 219 ILE A C 1
ATOM 1750 O O . ILE A 1 219 ? 2.097 -6.107 1.971 1.00 98.56 219 ILE A O 1
ATOM 1754 N N . LEU A 1 220 ? 3.631 -7.386 3.011 1.00 98.56 220 LEU A N 1
ATOM 1755 C CA . LEU A 1 220 ? 2.736 -7.897 4.055 1.00 98.56 220 LEU A CA 1
ATOM 1756 C C . LEU A 1 220 ? 2.052 -6.764 4.820 1.00 98.56 220 LEU A C 1
ATOM 1758 O O . LEU A 1 220 ? 0.844 -6.800 5.062 1.00 98.56 220 LEU A O 1
ATOM 1762 N N . LEU A 1 221 ? 2.832 -5.757 5.209 1.00 98.19 221 LEU A N 1
ATOM 1763 C CA . LEU A 1 221 ? 2.321 -4.638 5.982 1.00 98.19 221 LEU A CA 1
ATOM 1764 C C . LEU A 1 221 ? 1.586 -3.625 5.100 1.00 98.19 221 LEU A C 1
ATOM 1766 O O . LEU A 1 221 ? 0.522 -3.149 5.482 1.00 98.19 221 LEU A O 1
ATOM 1770 N N . ALA A 1 222 ? 2.090 -3.342 3.898 1.00 98.56 222 ALA A N 1
ATOM 1771 C CA . ALA A 1 222 ? 1.440 -2.451 2.942 1.00 98.56 222 ALA A CA 1
ATOM 1772 C C . ALA A 1 222 ? 0.059 -2.975 2.511 1.00 98.56 222 ALA A C 1
ATOM 1774 O O . ALA A 1 222 ? -0.895 -2.201 2.447 1.00 98.56 222 ALA A O 1
ATOM 1775 N N . ALA A 1 223 ? -0.083 -4.284 2.279 1.00 98.38 223 ALA A N 1
ATOM 1776 C CA . ALA A 1 223 ? -1.371 -4.900 1.966 1.00 98.38 223 ALA A CA 1
ATOM 1777 C C . ALA A 1 223 ? -2.384 -4.699 3.105 1.00 98.38 223 ALA A C 1
ATOM 1779 O O . ALA A 1 223 ? -3.517 -4.297 2.851 1.00 98.38 223 ALA A O 1
ATOM 1780 N N . GLN A 1 224 ? -1.972 -4.884 4.362 1.00 98.44 224 GLN A N 1
ATOM 1781 C CA . GLN A 1 224 ? -2.859 -4.692 5.512 1.00 98.44 224 GLN A CA 1
ATOM 1782 C C . GLN A 1 224 ? -3.207 -3.213 5.753 1.00 98.44 224 GLN A C 1
ATOM 1784 O O . GLN A 1 224 ? -4.376 -2.871 5.913 1.00 98.44 224 GLN A O 1
ATOM 1789 N N . MET A 1 225 ? -2.210 -2.326 5.709 1.00 98.44 225 MET A N 1
ATOM 1790 C CA . MET A 1 225 ? -2.362 -0.889 5.989 1.00 98.44 225 MET A CA 1
ATOM 1791 C C . MET A 1 225 ? -3.042 -0.102 4.862 1.00 98.44 225 MET A C 1
ATOM 1793 O O . MET A 1 225 ? -3.445 1.038 5.067 1.00 98.44 225 MET A O 1
ATOM 1797 N N . VAL A 1 226 ? -3.143 -0.672 3.659 1.00 98.62 226 VAL A N 1
ATOM 1798 C CA . VAL A 1 226 ? -3.784 -0.015 2.514 1.00 98.62 226 VAL A CA 1
ATOM 1799 C C . VAL A 1 226 ? -5.024 -0.781 2.079 1.00 98.62 226 VAL A C 1
ATOM 1801 O O . VAL A 1 226 ? -6.128 -0.250 2.159 1.00 98.62 226 VAL A O 1
ATOM 1804 N N . ALA A 1 227 ? -4.869 -2.029 1.636 1.00 98.25 227 ALA A N 1
ATOM 1805 C CA . ALA A 1 227 ? -5.974 -2.796 1.074 1.00 98.25 227 ALA A CA 1
ATOM 1806 C C . ALA A 1 227 ? -6.953 -3.273 2.151 1.00 98.25 227 ALA A C 1
ATOM 1808 O O . ALA A 1 227 ? -8.152 -3.026 2.033 1.00 98.25 227 ALA A O 1
ATOM 1809 N N . GLU A 1 228 ? -6.462 -3.921 3.211 1.00 98.38 228 GLU A N 1
ATOM 1810 C CA . GLU A 1 228 ? -7.350 -4.443 4.257 1.00 98.38 228 GLU A CA 1
ATOM 1811 C C . GLU A 1 228 ? -7.977 -3.324 5.081 1.00 98.38 228 GLU A C 1
ATOM 1813 O O . GLU A 1 228 ? -9.178 -3.361 5.328 1.00 98.38 228 GLU A O 1
ATOM 1818 N N . ALA A 1 229 ? -7.215 -2.284 5.425 1.00 98.50 229 ALA A N 1
ATOM 1819 C CA . ALA A 1 229 ? -7.765 -1.110 6.090 1.00 98.50 229 ALA A CA 1
ATOM 1820 C C . ALA A 1 229 ? -8.821 -0.398 5.223 1.00 98.50 229 ALA A C 1
ATOM 1822 O O . ALA A 1 229 ? -9.840 0.048 5.745 1.00 98.50 229 ALA A O 1
ATOM 1823 N N . ALA A 1 230 ? -8.660 -0.345 3.894 1.00 98.62 230 ALA A N 1
ATOM 1824 C CA . ALA A 1 230 ? -9.698 0.181 3.005 1.00 98.62 230 ALA A CA 1
ATOM 1825 C C . ALA A 1 230 ? -10.945 -0.724 2.941 1.00 98.62 230 ALA A C 1
ATOM 1827 O O . ALA A 1 230 ? -12.057 -0.200 2.878 1.00 98.62 230 ALA A O 1
ATOM 1828 N N . ARG A 1 231 ? -10.800 -2.054 3.007 1.00 98.50 231 ARG A N 1
ATOM 1829 C CA . ARG A 1 231 ? -11.940 -2.994 3.037 1.00 98.50 231 ARG A CA 1
ATOM 1830 C C . ARG A 1 231 ? -12.673 -2.996 4.379 1.00 98.50 231 ARG A C 1
ATOM 1832 O O . ARG A 1 231 ? -13.898 -3.059 4.406 1.00 98.50 231 ARG A O 1
ATOM 1839 N N . PHE A 1 232 ? -11.933 -2.923 5.480 1.00 98.25 232 PHE A N 1
ATOM 1840 C CA . PHE A 1 232 ? -12.450 -3.125 6.826 1.00 98.25 232 PHE A CA 1
ATOM 1841 C C . PHE A 1 232 ? -12.190 -1.900 7.688 1.00 98.25 232 PHE A C 1
ATOM 1843 O O . PHE A 1 232 ? -11.075 -1.675 8.161 1.00 98.25 232 PHE A O 1
ATOM 1850 N N . LYS A 1 233 ? -13.261 -1.154 7.978 1.00 97.50 233 LYS A N 1
ATOM 1851 C CA . LYS A 1 233 ? -13.198 -0.031 8.917 1.00 97.50 233 LYS A CA 1
ATOM 1852 C C . LYS A 1 233 ? -12.687 -0.459 10.300 1.00 97.50 233 LYS A C 1
ATOM 1854 O O . LYS A 1 233 ? -11.962 0.293 10.922 1.00 97.50 233 LYS A O 1
ATOM 1859 N N . TYR A 1 234 ? -12.940 -1.702 10.707 1.00 98.00 234 TYR A N 1
ATOM 1860 C CA . TYR A 1 234 ? -12.357 -2.286 11.917 1.00 98.00 234 TYR A CA 1
ATOM 1861 C C . TYR A 1 234 ? -10.817 -2.230 11.945 1.00 98.00 234 TYR A C 1
ATOM 1863 O O . TYR A 1 234 ? -10.234 -1.880 12.963 1.00 98.00 234 TYR A O 1
ATOM 1871 N N . ILE A 1 235 ? -10.144 -2.534 10.828 1.00 97.38 235 ILE A N 1
ATOM 1872 C CA . ILE A 1 235 ? -8.674 -2.480 10.745 1.00 97.38 235 ILE A CA 1
ATOM 1873 C C . ILE A 1 235 ? -8.190 -1.028 10.732 1.00 97.38 235 ILE A C 1
ATOM 1875 O O . ILE A 1 235 ? -7.190 -0.715 11.374 1.00 97.38 235 ILE A O 1
ATOM 1879 N N . GLU A 1 236 ? -8.896 -0.136 10.027 1.00 98.19 236 GLU A N 1
ATOM 1880 C CA . GLU A 1 236 ? -8.626 1.303 10.113 1.00 98.19 236 GLU A CA 1
ATOM 1881 C C . GLU A 1 236 ? -8.710 1.783 11.568 1.00 98.19 236 GLU A C 1
ATOM 1883 O O . GLU A 1 236 ? -7.751 2.368 12.061 1.00 98.19 236 GLU A O 1
ATOM 1888 N N . ASP A 1 237 ? -9.810 1.491 12.259 1.00 97.88 237 ASP A N 1
ATOM 1889 C CA . ASP A 1 237 ? -10.068 1.960 13.619 1.00 97.88 237 ASP A CA 1
ATOM 1890 C C . ASP A 1 237 ? -9.029 1.401 14.610 1.00 97.88 237 ASP A C 1
ATOM 1892 O O . ASP A 1 237 ? -8.470 2.171 15.387 1.00 97.88 237 ASP A O 1
ATOM 1896 N N . LEU A 1 238 ? -8.636 0.120 14.500 1.00 95.62 238 LEU A N 1
ATOM 1897 C CA . LEU A 1 238 ? -7.531 -0.440 15.298 1.00 95.62 238 LEU A CA 1
ATOM 1898 C C . LEU A 1 238 ? -6.226 0.355 15.134 1.00 95.62 238 LEU A C 1
ATOM 1900 O O . LEU A 1 238 ? -5.541 0.641 16.121 1.00 95.62 238 LEU A O 1
ATOM 1904 N N . VAL A 1 239 ? -5.886 0.734 13.897 1.00 95.81 239 VAL A N 1
ATOM 1905 C CA . VAL A 1 239 ? -4.708 1.566 13.610 1.00 95.81 239 VAL A CA 1
ATOM 1906 C C . VAL A 1 239 ? -4.866 2.971 14.194 1.00 95.81 239 VAL A C 1
ATOM 1908 O O . VAL A 1 239 ? -3.900 3.512 14.728 1.00 95.81 239 VAL A O 1
ATOM 1911 N N . LEU A 1 240 ? -6.054 3.576 14.108 1.00 96.31 240 LEU A N 1
ATOM 1912 C CA . LEU A 1 240 ? -6.319 4.917 14.641 1.00 96.31 240 LEU A CA 1
ATOM 1913 C C . LEU A 1 240 ? -6.272 4.963 16.174 1.00 96.31 240 LEU A C 1
ATOM 1915 O O . LEU A 1 240 ? -5.761 5.933 16.745 1.00 96.31 240 LEU A O 1
ATOM 1919 N N . ASP A 1 241 ? -6.761 3.925 16.842 1.00 94.81 241 ASP A N 1
ATOM 1920 C CA . ASP A 1 241 ? -6.767 3.829 18.304 1.00 94.81 241 ASP A CA 1
ATOM 1921 C C . ASP A 1 241 ? -5.349 3.693 18.869 1.00 94.81 241 ASP A C 1
ATOM 1923 O O . ASP A 1 241 ? -5.051 4.202 19.950 1.00 94.81 241 ASP A O 1
ATOM 1927 N N . ASN A 1 242 ? -4.437 3.099 18.095 1.00 91.69 242 ASN A N 1
ATOM 1928 C CA . ASN A 1 242 ? -3.043 2.867 18.482 1.00 91.69 242 ASN A CA 1
ATOM 1929 C C . ASN A 1 242 ? -2.046 3.739 17.702 1.00 91.69 242 ASN A C 1
ATOM 1931 O O . ASN A 1 242 ? -0.847 3.489 17.715 1.00 91.69 242 ASN A O 1
ATOM 1935 N N . PHE A 1 243 ? -2.526 4.783 17.025 1.00 89.50 243 PHE A N 1
ATOM 1936 C CA . PHE A 1 243 ? -1.734 5.548 16.059 1.00 89.50 243 PHE A CA 1
ATOM 1937 C C . PHE A 1 243 ? -0.488 6.217 16.662 1.00 89.50 243 PHE A C 1
ATOM 1939 O O . PHE A 1 243 ? 0.566 6.290 16.028 1.00 89.50 243 PHE A O 1
ATOM 1946 N N . ASP A 1 244 ? -0.624 6.707 17.895 1.00 83.94 244 ASP A N 1
ATOM 1947 C CA . ASP A 1 244 ? 0.410 7.467 18.601 1.00 83.94 244 ASP A CA 1
ATOM 1948 C C . ASP A 1 244 ? 1.233 6.594 19.555 1.00 83.94 244 ASP A C 1
ATOM 1950 O O . ASP A 1 244 ? 2.247 7.046 20.094 1.00 83.94 244 ASP A O 1
ATOM 1954 N N . THR A 1 245 ? 0.828 5.339 19.762 1.00 76.38 245 THR A N 1
ATOM 1955 C CA . THR A 1 245 ? 1.513 4.445 20.690 1.00 76.38 245 THR A CA 1
ATOM 1956 C C . THR A 1 245 ? 2.749 3.833 20.025 1.00 76.38 245 THR A C 1
ATOM 1958 O O . THR A 1 245 ? 2.838 3.677 18.807 1.00 76.38 245 THR A O 1
ATOM 1961 N N . GLU A 1 246 ? 3.754 3.494 20.831 1.00 61.56 246 GLU A N 1
ATOM 1962 C CA . GLU A 1 246 ? 4.846 2.608 20.397 1.00 61.56 246 GLU A CA 1
ATOM 1963 C C . GLU A 1 246 ? 4.429 1.130 20.444 1.00 61.56 246 GLU A C 1
ATOM 1965 O O . GLU A 1 246 ? 5.210 0.250 20.089 1.00 61.56 246 GLU A O 1
ATOM 1970 N N . LYS A 1 247 ? 3.203 0.845 20.908 1.00 52.81 247 LYS A N 1
ATOM 1971 C CA . LYS A 1 247 ? 2.702 -0.517 21.043 1.00 52.81 247 LYS A CA 1
ATOM 1972 C C . LYS A 1 247 ? 2.309 -1.052 19.677 1.00 52.81 247 LYS A C 1
ATOM 1974 O O . LYS A 1 247 ? 1.396 -0.551 19.030 1.00 52.81 247 LYS A O 1
ATOM 1979 N N . GLU A 1 248 ? 3.001 -2.108 19.281 1.00 54.19 248 GLU A N 1
ATOM 1980 C CA . GLU A 1 248 ? 2.639 -2.915 18.128 1.00 54.19 248 GLU A CA 1
ATOM 1981 C C . GLU A 1 248 ? 1.337 -3.675 18.441 1.00 54.19 248 GLU A C 1
ATOM 1983 O O . GLU A 1 248 ? 1.252 -4.361 19.463 1.00 54.19 248 GLU A O 1
ATOM 1988 N N . ILE A 1 249 ? 0.331 -3.515 17.580 1.00 55.59 249 ILE A N 1
ATOM 1989 C CA . ILE A 1 249 ? -0.967 -4.217 17.600 1.00 55.59 249 ILE A CA 1
ATOM 1990 C C . ILE A 1 249 ? -1.049 -5.244 16.486 1.00 55.59 249 ILE A C 1
ATOM 1992 O O . ILE A 1 249 ? -0.549 -4.924 15.384 1.00 55.59 249 ILE A O 1
#

Secondary structure (DSSP, 8-state):
---S-SSSSHHHHHTTTTS-----TTHHHHHHHHHHHHHHHHHHHHHHTT---PPPPEEEEE-SS--HHHHHHHHHHHHHHHEETT--STT----EE-SSPPSPSEEEEEEEETTEEEEEEEETTT--EEEEEEE-TTS-EEEEE-TTTS-HHHHHHH-GGG-SGGGEEE-SS-SSHHHHHHHHTS-HHHH---HHHHHHHHHTTTTS---HHHHHHHHHHHIIIIIIHHH-HHHHHHHHHTTT-S---

Radius of gyration: 24.33 Å; chains: 1; bounding box: 56×51×77 Å

Foldseek 3Di:
DDDDPPPPVVVVVVVPPPPPDDDDPPVCVVVVVVVVVVVVVVVVVVVVVVPDLPDAAEAEDELPPGALVRLVVRLVVLLVLQFDCPDDPPPDNDTDGDPPDDDDQWHKYWYDDPLGTKIFTAGSRQRQTFKIWAAELVRQIAIEGEPPPDDLVRCCSRPVSQHDPVRYHYQPFHRDQVRLCVQLVHHLQRLFAESVSLVVLVVCGHSYHDDSNSVSSNSSHCCQSHRVVSVDVVSSVVHNVCHPPPDGD

Sequence (249 aa):
MESRTHYKSLVLIVFFTQITNTSNLQSKSLFETKMVSWITVVITLLIILQSTASAVITYQLNLQGTTKAQYSTFLKQLRDDIKDPNLHYGGTDLPVIRRPMNPPRFLRVDLKVTAGTVSLAIQRTNLYVLAYLAKNDKNQFRAYYFKDQITTAQLNTLFPEAYGAANHQQITYGESYPQIETNARITRKNAGLGVKKLAAYMAEVNGKAHVTRNEARFILLAAQMVAEAARFKYIEDLVLDNFDTEKEI

pLDDT: mean 85.15, std 21.55, range [32.44, 98.88]